Protein AF-A0A9P1CLT7-F1 (afdb_monomer_lite)

Structure (mmCIF, N/CA/C/O backbone):
data_AF-A0A9P1CLT7-F1
#
_entry.id   AF-A0A9P1CLT7-F1
#
loop_
_atom_site.group_PDB
_atom_site.id
_atom_site.type_symbol
_atom_site.label_atom_id
_atom_site.label_alt_id
_atom_site.label_comp_id
_atom_site.label_asym_id
_atom_site.label_entity_id
_atom_site.label_seq_id
_atom_site.pdbx_PDB_ins_code
_atom_site.Cartn_x
_atom_site.Cartn_y
_atom_site.Cartn_z
_atom_site.occupancy
_atom_site.B_iso_or_equiv
_atom_site.auth_seq_id
_atom_site.auth_comp_id
_atom_site.auth_asym_id
_atom_site.auth_atom_id
_atom_site.pdbx_PDB_model_num
ATOM 1 N N . MET A 1 1 ? 11.211 -0.080 11.317 1.00 46.94 1 MET A N 1
ATOM 2 C CA . MET A 1 1 ? 10.600 1.235 11.626 1.00 46.94 1 MET A CA 1
ATOM 3 C C . MET A 1 1 ? 9.261 1.280 10.917 1.00 46.94 1 MET A C 1
ATOM 5 O O . MET A 1 1 ? 9.238 0.913 9.755 1.00 46.94 1 MET A O 1
ATOM 9 N N . SER A 1 2 ? 8.160 1.617 11.591 1.00 50.34 2 SER A N 1
ATOM 10 C CA . SER A 1 2 ? 6.841 1.708 10.943 1.00 50.34 2 SER A CA 1
ATOM 11 C C . SER A 1 2 ? 6.733 2.963 10.079 1.00 50.34 2 SER A C 1
ATOM 13 O O . SER A 1 2 ? 7.351 3.972 10.415 1.00 50.34 2 SER A O 1
ATOM 15 N N . LEU A 1 3 ? 5.902 2.918 9.034 1.00 55.34 3 LEU A N 1
ATOM 16 C CA . LEU A 1 3 ? 5.507 4.121 8.301 1.00 55.34 3 LEU A CA 1
ATOM 17 C C . LEU A 1 3 ? 4.957 5.185 9.268 1.00 55.34 3 LEU A C 1
ATOM 19 O O . LEU A 1 3 ? 4.187 4.830 10.173 1.00 55.34 3 LEU A O 1
ATOM 23 N N . PRO A 1 4 ? 5.348 6.463 9.113 1.00 58.47 4 PRO A N 1
ATOM 24 C CA . PRO A 1 4 ? 4.766 7.540 9.897 1.00 58.47 4 PRO A CA 1
ATOM 25 C C . PRO A 1 4 ? 3.271 7.653 9.587 1.00 58.47 4 PRO A C 1
ATOM 27 O O . PRO A 1 4 ? 2.824 7.381 8.473 1.00 58.47 4 PRO A O 1
ATOM 30 N N . THR A 1 5 ? 2.484 8.047 10.589 1.00 65.31 5 THR A N 1
ATOM 31 C CA . THR A 1 5 ? 1.083 8.414 10.345 1.00 65.31 5 THR A CA 1
ATOM 32 C C . THR A 1 5 ? 1.074 9.656 9.452 1.00 65.31 5 THR A C 1
ATOM 34 O O . THR A 1 5 ? 1.794 10.598 9.783 1.00 65.31 5 THR A O 1
ATOM 37 N N . PRO A 1 6 ? 0.314 9.677 8.343 1.00 64.19 6 PRO A N 1
ATOM 38 C CA . PRO A 1 6 ? 0.263 10.855 7.484 1.00 64.19 6 PRO A CA 1
ATOM 39 C C . PRO A 1 6 ? -0.190 12.105 8.254 1.00 64.19 6 PRO A C 1
ATOM 41 O O . PRO A 1 6 ? -1.036 12.014 9.150 1.00 64.19 6 PRO A O 1
ATOM 44 N N . GLU A 1 7 ? 0.383 13.259 7.908 1.00 65.75 7 GLU A N 1
ATOM 45 C CA . GLU A 1 7 ? 0.031 14.549 8.510 1.00 65.75 7 GLU A CA 1
ATOM 46 C C . GLU A 1 7 ? -1.471 14.848 8.346 1.00 65.75 7 GLU A C 1
ATOM 48 O O . GLU A 1 7 ? -2.087 14.471 7.350 1.00 65.75 7 GLU A O 1
ATOM 53 N N . GLY A 1 8 ? -2.079 15.488 9.351 1.00 67.75 8 GLY A N 1
ATOM 54 C CA . GLY A 1 8 ? -3.509 15.833 9.358 1.00 67.75 8 GLY A CA 1
ATOM 55 C C . GLY A 1 8 ? -4.461 14.733 9.851 1.00 67.75 8 GLY A C 1
ATOM 56 O O . GLY A 1 8 ? -5.620 15.018 10.145 1.00 67.75 8 GLY A O 1
ATOM 57 N N . PHE A 1 9 ? -3.999 13.488 10.030 1.00 72.69 9 PHE A N 1
ATOM 58 C CA . PHE A 1 9 ? -4.836 12.434 10.631 1.00 72.69 9 PHE A CA 1
ATOM 59 C C . PHE A 1 9 ? -4.844 12.427 12.156 1.00 72.69 9 PHE A C 1
ATOM 61 O O . PHE A 1 9 ? -5.719 11.798 12.755 1.00 72.69 9 PHE A O 1
ATOM 68 N N . LY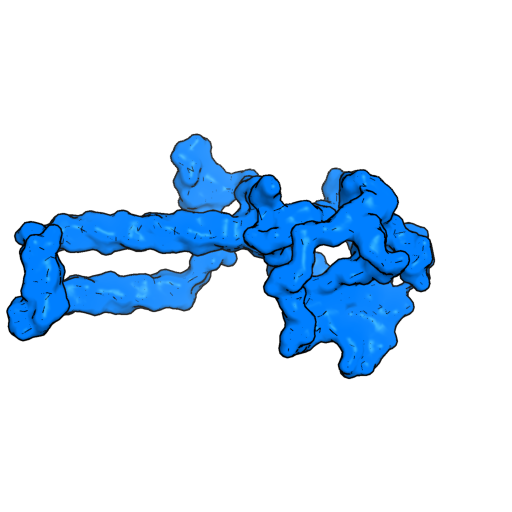S A 1 10 ? -3.900 13.131 12.783 1.00 76.88 10 LYS A N 1
ATOM 69 C CA . LYS A 1 10 ? -3.907 13.393 14.219 1.00 76.88 10 LYS A CA 1
ATOM 70 C C . LYS A 1 10 ? -3.867 14.889 14.499 1.00 76.88 10 LYS A C 1
ATOM 72 O O . LYS A 1 10 ? -3.173 15.623 13.800 1.00 76.88 10 LYS A O 1
ATOM 77 N N . THR A 1 11 ? -4.602 15.318 15.519 1.00 78.81 11 THR A N 1
ATOM 78 C CA . THR A 1 11 ? -4.503 16.663 16.095 1.00 78.81 11 THR A CA 1
ATOM 79 C C . THR A 1 11 ? -3.155 16.836 16.800 1.00 78.81 11 THR A C 1
ATOM 81 O O . THR A 1 11 ? -2.453 15.857 17.066 1.00 78.81 11 THR A O 1
ATOM 84 N N . GLU A 1 12 ? -2.800 18.068 17.168 1.00 76.56 12 GLU A N 1
ATOM 85 C CA . GLU A 1 12 ? -1.603 18.343 17.984 1.00 76.56 12 GLU A CA 1
ATOM 86 C C . GLU A 1 12 ? -1.637 17.621 19.345 1.00 76.56 12 GLU A C 1
ATOM 88 O O . GLU A 1 12 ? -0.595 17.258 19.884 1.00 76.56 12 GLU A O 1
ATOM 93 N N . ALA A 1 13 ? -2.836 17.328 19.863 1.00 76.44 13 ALA A N 1
ATOM 94 C CA . ALA A 1 13 ? -3.047 16.528 21.071 1.00 76.44 13 ALA A CA 1
ATOM 95 C C . ALA A 1 13 ? -2.894 15.006 20.842 1.00 76.44 13 ALA A C 1
ATOM 97 O O . ALA A 1 13 ? -2.993 14.221 21.783 1.00 76.44 13 ALA A O 1
ATOM 98 N N . GLY A 1 14 ? -2.650 14.568 19.601 1.00 72.88 14 GLY A N 1
ATOM 99 C CA . GLY A 1 14 ? -2.467 13.162 19.234 1.00 72.88 14 GLY A CA 1
ATOM 100 C C . GLY A 1 14 ? -3.765 12.378 19.006 1.00 72.88 14 GLY A C 1
ATOM 101 O O . GLY A 1 14 ? -3.707 11.154 18.819 1.00 72.88 14 GLY A O 1
ATOM 102 N N . GLU A 1 15 ? -4.912 13.058 18.991 1.00 78.38 15 GLU A N 1
ATOM 103 C CA . GLU A 1 15 ? -6.239 12.475 18.765 1.00 78.38 15 GLU A CA 1
ATOM 104 C C . GLU A 1 15 ? -6.521 12.312 17.272 1.00 78.38 15 GLU A C 1
ATOM 106 O O . GLU A 1 15 ? -6.116 13.146 16.470 1.00 78.38 15 GLU A O 1
ATOM 111 N N . TRP A 1 16 ? -7.234 11.257 16.876 1.00 75.69 16 TRP A N 1
ATOM 112 C CA . TRP A 1 16 ? -7.594 11.056 15.471 1.00 75.69 16 TRP A CA 1
ATOM 113 C C . TRP A 1 16 ? -8.656 12.048 15.002 1.00 75.69 16 TRP A C 1
ATOM 115 O O . TRP A 1 16 ? -9.682 12.217 15.664 1.00 75.69 16 TRP A O 1
ATOM 125 N N . THR A 1 17 ? -8.440 12.644 13.831 1.00 80.75 17 THR A N 1
ATOM 126 C CA . THR A 1 17 ? -9.394 13.575 13.213 1.00 80.75 17 THR A CA 1
ATOM 127 C C . THR A 1 17 ? -10.631 12.852 12.675 1.00 80.75 17 THR A C 1
ATOM 129 O O . THR A 1 17 ? -10.566 11.671 12.332 1.00 80.75 17 THR A O 1
ATOM 132 N N . GLU A 1 18 ? -11.768 13.548 12.568 1.00 77.00 18 GLU A N 1
ATOM 133 C CA . GLU A 1 18 ? -13.001 12.976 11.992 1.00 77.00 18 GLU A CA 1
ATOM 134 C C . GLU A 1 18 ? -12.795 12.477 10.553 1.00 77.00 18 GLU A C 1
ATOM 136 O O . GLU A 1 18 ? -13.279 11.409 10.188 1.00 77.00 18 GLU A O 1
ATOM 141 N N . GLU A 1 19 ? -11.967 13.167 9.765 1.00 75.81 19 GLU A N 1
ATOM 142 C CA . GLU A 1 19 ? -11.592 12.719 8.420 1.00 75.81 19 GLU A CA 1
ATOM 143 C C . GLU A 1 19 ? -10.861 11.365 8.444 1.00 75.81 19 GLU A C 1
ATOM 145 O O . GLU A 1 19 ? -11.181 10.457 7.669 1.00 75.81 19 GLU A O 1
ATOM 150 N N . ALA A 1 20 ? -9.898 11.186 9.361 1.00 74.06 20 ALA A N 1
ATOM 151 C CA . ALA A 1 20 ? -9.237 9.894 9.546 1.00 74.06 20 ALA A CA 1
ATOM 152 C C . ALA A 1 20 ? -10.267 8.817 9.904 1.00 74.06 20 ALA A C 1
ATOM 154 O O . ALA A 1 20 ? -10.199 7.680 9.422 1.00 74.06 20 ALA A O 1
ATOM 155 N N . LYS A 1 21 ? -11.243 9.184 10.737 1.00 73.12 21 LYS A N 1
ATOM 156 C CA . LYS A 1 21 ? -12.251 8.252 11.211 1.00 73.12 21 LYS A CA 1
ATOM 157 C C . LYS A 1 21 ? -13.148 7.746 10.086 1.00 73.12 21 LYS A C 1
ATOM 159 O O . LYS A 1 21 ? -13.290 6.530 9.922 1.00 73.12 21 LYS A O 1
ATOM 164 N N . GLU A 1 22 ? -13.673 8.646 9.264 1.00 72.94 22 GLU A N 1
ATOM 165 C CA . GLU A 1 22 ? -14.491 8.295 8.100 1.00 72.94 22 GLU A CA 1
ATOM 166 C C . GLU A 1 22 ? -13.711 7.441 7.092 1.00 72.94 22 GLU A C 1
ATOM 168 O O . GLU A 1 22 ? -14.201 6.412 6.616 1.00 72.94 22 GLU A O 1
ATOM 173 N N . ARG A 1 23 ? -12.458 7.818 6.816 1.00 70.25 23 ARG A N 1
ATOM 174 C CA . ARG A 1 23 ? -11.628 7.191 5.779 1.00 70.25 23 ARG A CA 1
ATOM 175 C C . ARG A 1 23 ? -11.200 5.757 6.096 1.00 70.25 23 ARG A C 1
ATOM 177 O O . ARG A 1 23 ? -10.984 4.956 5.178 1.00 70.25 23 ARG A O 1
ATOM 184 N N . PHE A 1 24 ? -11.015 5.426 7.372 1.00 66.88 24 PHE A N 1
ATOM 185 C CA . PHE A 1 24 ? -10.405 4.157 7.780 1.00 66.88 24 PHE A CA 1
ATOM 186 C C . PHE A 1 24 ? -11.345 3.222 8.538 1.00 66.88 24 PHE A C 1
ATOM 188 O O . PHE A 1 24 ? -11.141 2.008 8.489 1.00 66.88 24 PHE A O 1
ATOM 195 N N . PHE A 1 25 ? -12.366 3.746 9.213 1.00 68.31 25 PHE A N 1
ATOM 196 C CA . PHE A 1 25 ? -13.293 2.923 9.984 1.00 68.31 25 PHE A CA 1
ATOM 197 C C . PHE A 1 25 ? -14.535 2.573 9.165 1.00 68.31 25 PHE A C 1
ATOM 199 O O . PHE A 1 25 ? -14.925 1.408 9.141 1.00 68.31 25 PHE A O 1
ATOM 206 N N . GLY A 1 26 ? -15.084 3.522 8.403 1.00 69.44 26 GLY A N 1
ATOM 207 C CA . GLY A 1 26 ? -16.254 3.311 7.548 1.00 69.44 26 GLY A CA 1
ATOM 208 C C . GLY A 1 26 ? -17.525 2.868 8.298 1.00 69.44 26 GLY A C 1
ATOM 209 O O . GLY A 1 26 ? -17.497 2.410 9.442 1.00 69.44 26 GLY A O 1
ATOM 210 N N . ALA A 1 27 ? -18.672 2.947 7.619 1.00 72.75 27 ALA A N 1
ATOM 211 C CA . ALA A 1 27 ? -19.986 2.710 8.233 1.00 72.75 27 ALA A CA 1
ATOM 212 C C . ALA A 1 27 ? -20.166 1.293 8.821 1.00 72.75 27 ALA A C 1
ATOM 214 O O . ALA A 1 27 ? -20.775 1.123 9.875 1.00 72.75 27 ALA A O 1
ATOM 215 N N . LYS A 1 28 ? -19.590 0.262 8.183 1.00 75.25 28 LYS A N 1
ATOM 216 C CA . LYS A 1 28 ? -19.754 -1.141 8.614 1.00 75.25 28 LYS A CA 1
ATOM 217 C C . LYS A 1 28 ? -19.118 -1.434 9.977 1.00 75.25 28 LYS A C 1
ATOM 219 O O . LYS A 1 28 ? -19.689 -2.181 10.769 1.00 75.25 28 LYS A O 1
ATOM 224 N N . ASN A 1 29 ? -17.938 -0.876 10.259 1.00 75.56 29 ASN A N 1
ATOM 225 C CA . ASN A 1 29 ? -17.287 -1.096 11.555 1.00 75.56 29 ASN A CA 1
ATOM 226 C C . ASN A 1 29 ? -18.010 -0.337 12.667 1.00 75.56 29 ASN A C 1
ATOM 228 O O . ASN A 1 29 ? -18.108 -0.841 13.786 1.00 75.56 29 ASN A O 1
ATOM 232 N N . GLU A 1 30 ? -18.539 0.847 12.362 1.00 78.44 30 GLU A N 1
ATOM 233 C CA . GLU A 1 30 ? -19.338 1.625 13.301 1.00 78.44 30 GLU A CA 1
ATOM 234 C C . GLU A 1 30 ? -20.639 0.899 13.674 1.00 78.44 30 GLU A C 1
ATOM 236 O O . GLU A 1 30 ? -20.955 0.770 14.857 1.00 78.44 30 GLU A O 1
ATOM 241 N N . GLU A 1 31 ? -21.347 0.347 12.686 1.00 84.50 31 GLU A N 1
ATOM 242 C CA . GLU A 1 31 ? -22.563 -0.444 12.895 1.00 84.50 31 GLU A CA 1
ATOM 243 C C . GLU A 1 31 ? -22.291 -1.698 13.738 1.00 84.50 31 GLU A C 1
ATOM 245 O O . GLU A 1 31 ? -22.976 -1.951 14.732 1.00 84.50 31 GLU A O 1
ATOM 250 N N . ALA A 1 32 ? -21.239 -2.454 13.402 1.00 84.25 32 ALA A N 1
ATOM 251 C CA . ALA A 1 32 ? -20.839 -3.632 14.169 1.00 84.25 32 ALA A CA 1
ATOM 252 C C . ALA A 1 32 ? -20.510 -3.284 15.630 1.00 84.25 32 ALA A C 1
ATOM 254 O O . ALA A 1 32 ? -20.827 -4.048 16.545 1.00 84.25 32 ALA A O 1
ATOM 255 N N . MET A 1 33 ? -19.896 -2.121 15.859 1.00 82.62 33 MET A N 1
ATOM 256 C CA . MET A 1 33 ? -19.583 -1.649 17.202 1.00 82.62 33 MET A CA 1
ATOM 257 C C . MET A 1 33 ? -20.821 -1.211 17.973 1.00 82.62 33 MET A C 1
ATOM 259 O O . MET A 1 33 ? -20.965 -1.618 19.124 1.00 82.62 33 MET A O 1
ATOM 263 N N . LYS A 1 34 ? -21.731 -0.453 17.346 1.00 87.50 34 LYS A N 1
ATOM 264 C CA . LYS A 1 34 ? -23.028 -0.075 17.935 1.00 87.50 34 LYS A CA 1
ATOM 265 C C . LYS A 1 34 ? -23.804 -1.314 18.371 1.00 87.50 34 LYS A C 1
ATOM 267 O O . LYS A 1 34 ? -24.164 -1.430 19.537 1.00 87.50 34 LYS A O 1
ATOM 272 N N . LYS A 1 35 ? -23.907 -2.311 17.487 1.00 90.75 35 LYS A N 1
ATOM 273 C CA . LYS A 1 35 ? -24.553 -3.594 17.792 1.00 90.75 35 LYS A CA 1
ATOM 274 C C . LYS A 1 35 ? -23.909 -4.316 18.979 1.00 90.75 35 LYS A C 1
ATOM 276 O O . LYS A 1 35 ? -24.611 -4.879 19.816 1.00 90.75 35 LYS A O 1
ATOM 281 N N . TRP A 1 36 ? -22.578 -4.312 19.067 1.00 90.94 36 TRP A N 1
ATOM 282 C CA . TRP A 1 36 ? -21.873 -4.888 20.212 1.00 90.94 36 TRP A CA 1
ATOM 283 C C . TRP A 1 36 ? -22.178 -4.132 21.515 1.00 90.94 36 TRP A C 1
ATOM 285 O O . TRP A 1 36 ? -22.460 -4.779 22.523 1.00 90.94 36 TRP A O 1
ATOM 295 N N . ALA A 1 37 ? -22.166 -2.797 21.493 1.00 89.88 37 ALA A N 1
ATOM 296 C CA . ALA A 1 37 ? -22.447 -1.951 22.655 1.00 89.88 37 ALA A CA 1
ATOM 297 C C . ALA A 1 37 ? -23.875 -2.139 23.170 1.00 89.88 37 ALA A C 1
ATOM 299 O O . ALA A 1 37 ? -24.082 -2.345 24.364 1.00 89.88 37 ALA A O 1
ATOM 300 N N . ASP A 1 38 ? -24.847 -2.157 22.261 1.00 92.25 38 ASP A N 1
ATOM 301 C CA . ASP A 1 38 ? -26.251 -2.401 22.586 1.00 92.25 38 ASP A CA 1
ATOM 302 C C . ASP A 1 38 ? -26.444 -3.798 23.181 1.00 92.25 38 ASP A C 1
ATOM 304 O O . ASP A 1 38 ? -27.191 -3.966 24.143 1.00 92.25 38 ASP A O 1
ATOM 308 N N . GLY A 1 39 ? -25.684 -4.786 22.699 1.00 91.81 39 GLY A N 1
ATOM 309 C CA . GLY A 1 39 ? -25.626 -6.113 23.305 1.00 91.81 39 GLY A CA 1
ATOM 310 C C . GLY A 1 39 ? -25.070 -6.118 24.735 1.00 91.81 39 GLY A C 1
ATOM 311 O O . GLY A 1 39 ? -25.562 -6.877 25.566 1.00 91.81 39 GLY A O 1
ATOM 312 N N . GLN A 1 40 ? -24.072 -5.283 25.054 1.00 90.31 40 GLN A N 1
ATOM 313 C CA . GLN A 1 40 ? -23.566 -5.150 26.431 1.00 90.31 40 GLN A CA 1
ATOM 314 C C . GLN A 1 40 ? -24.592 -4.471 27.342 1.00 90.31 40 GLN A C 1
ATOM 316 O O . GLN A 1 40 ? -24.825 -4.938 28.453 1.00 90.31 40 GLN A O 1
ATOM 321 N N . ARG A 1 41 ? -25.249 -3.412 26.856 1.00 92.00 41 ARG A N 1
ATOM 322 C CA . ARG A 1 41 ? -26.310 -2.699 27.586 1.00 92.00 41 ARG A CA 1
ATOM 323 C C . ARG A 1 41 ? -27.499 -3.603 27.883 1.00 92.00 41 ARG A C 1
ATOM 325 O O . ARG A 1 41 ? -27.989 -3.623 29.007 1.00 92.00 41 ARG A O 1
ATOM 332 N N . ALA A 1 42 ? -27.949 -4.363 26.886 1.00 91.88 42 ALA A N 1
ATOM 333 C CA . ALA A 1 42 ? -29.039 -5.316 27.048 1.00 91.88 42 ALA A CA 1
ATOM 334 C C . ALA A 1 42 ? -28.669 -6.419 28.050 1.00 91.88 42 ALA A C 1
ATOM 336 O O . ALA A 1 42 ? -29.451 -6.700 28.952 1.00 91.88 42 ALA A O 1
ATOM 337 N N . ALA A 1 43 ? -27.456 -6.978 27.950 1.00 90.88 43 ALA A N 1
ATOM 338 C CA . ALA A 1 43 ? -26.978 -7.993 28.886 1.00 90.88 43 ALA A CA 1
ATOM 339 C C . ALA A 1 43 ? -26.883 -7.463 30.325 1.00 90.88 43 ALA A C 1
ATOM 341 O O . ALA A 1 43 ? -27.280 -8.158 31.248 1.00 90.88 43 ALA A O 1
ATOM 342 N N . TYR A 1 44 ? -26.418 -6.227 30.532 1.00 89.38 44 TYR A N 1
ATOM 343 C CA . TYR A 1 44 ? -26.339 -5.624 31.868 1.00 89.38 44 TYR A CA 1
ATOM 344 C C . TYR A 1 44 ? -27.709 -5.444 32.537 1.00 89.38 44 TYR A C 1
ATOM 346 O O . TYR A 1 44 ? -27.817 -5.530 33.759 1.00 89.38 44 TYR A O 1
ATOM 354 N N . LYS A 1 45 ? -28.758 -5.202 31.741 1.00 89.38 45 LYS A N 1
ATOM 355 C CA . LYS A 1 45 ? -30.143 -5.090 32.226 1.00 89.38 45 LYS A CA 1
ATOM 356 C C . LYS A 1 45 ? -30.789 -6.448 32.501 1.00 89.38 45 LYS A C 1
ATOM 358 O O . LYS A 1 45 ? -31.749 -6.511 33.263 1.00 89.38 45 LYS A O 1
ATOM 363 N N . ASP A 1 46 ? -30.266 -7.517 31.909 1.00 89.56 46 ASP A N 1
ATOM 364 C CA . ASP A 1 46 ? -30.729 -8.884 32.126 1.00 89.56 46 ASP A CA 1
ATOM 365 C C . ASP A 1 46 ? -29.870 -9.609 33.176 1.00 89.56 46 ASP A C 1
ATOM 367 O O . ASP A 1 46 ? -28.946 -10.366 32.864 1.00 89.56 46 ASP A O 1
ATOM 371 N N . GLU A 1 47 ? -30.225 -9.406 34.445 1.00 80.19 47 GLU A N 1
ATOM 372 C CA . GLU A 1 47 ? -29.580 -10.032 35.610 1.00 80.19 47 GLU A CA 1
ATOM 373 C C . GLU A 1 47 ? -29.799 -11.556 35.679 1.00 80.19 47 GLU A C 1
ATOM 375 O O . GLU A 1 47 ? -29.138 -12.249 36.459 1.00 80.19 47 GLU A O 1
ATOM 380 N N . SER A 1 48 ? -30.706 -12.103 34.860 1.00 79.38 48 SER A N 1
ATOM 381 C CA . SER A 1 48 ? -30.931 -13.547 34.780 1.00 79.38 48 SER A CA 1
ATOM 382 C C . SER A 1 48 ? -29.860 -14.250 33.938 1.00 79.38 48 SER A C 1
ATOM 384 O O . SER A 1 48 ? -29.540 -15.414 34.197 1.00 79.38 48 SER A O 1
ATOM 386 N N . SER A 1 49 ? -29.242 -13.525 33.000 1.00 88.56 49 SER A N 1
ATOM 387 C CA . SER A 1 49 ? -28.171 -14.027 32.142 1.00 88.56 49 SER A CA 1
ATOM 388 C C . SER A 1 49 ? -26.825 -14.105 32.877 1.00 88.56 49 SER A C 1
ATOM 390 O O . SER A 1 49 ? -26.491 -13.245 33.694 1.00 88.56 49 SER A O 1
ATOM 392 N N . GLU A 1 50 ? -26.003 -15.115 32.564 1.00 87.94 50 GLU A N 1
ATOM 393 C CA . GLU A 1 50 ? -24.634 -15.208 33.109 1.00 87.94 50 GLU A CA 1
ATOM 394 C C . GLU A 1 50 ? -23.818 -13.951 32.795 1.00 87.94 50 GLU A C 1
ATOM 396 O O . GLU A 1 50 ? -23.176 -13.378 33.673 1.00 87.94 50 GLU A O 1
ATOM 401 N N . LYS A 1 51 ? -23.931 -13.459 31.559 1.00 86.62 51 LYS A N 1
ATOM 402 C CA . LYS A 1 51 ? -23.225 -12.263 31.102 1.00 86.62 51 LYS A CA 1
ATOM 403 C C . LYS A 1 51 ? -23.663 -10.999 31.850 1.00 86.62 51 LYS A C 1
ATOM 405 O O . LYS A 1 51 ? -22.830 -10.143 32.130 1.00 86.62 51 LYS A O 1
ATOM 410 N N . GLY A 1 52 ? -24.943 -10.872 32.198 1.00 87.19 52 GLY A N 1
ATOM 411 C CA . GLY A 1 52 ? -25.443 -9.762 33.010 1.00 87.19 52 GLY A CA 1
ATOM 412 C C . GLY A 1 52 ? -24.878 -9.775 34.425 1.00 87.19 52 GLY A C 1
ATOM 413 O O . GLY A 1 52 ? -24.411 -8.742 34.908 1.00 87.19 52 GLY A O 1
ATOM 414 N N . LYS A 1 53 ? -24.816 -10.955 35.055 1.00 89.31 53 LYS A N 1
ATOM 415 C CA . LYS A 1 53 ? -24.193 -11.134 36.378 1.00 89.31 53 LYS A CA 1
ATOM 416 C C . LYS A 1 53 ? -22.707 -10.777 36.361 1.00 89.31 53 LYS A C 1
ATOM 418 O O . LYS A 1 53 ? -22.248 -10.063 37.247 1.00 89.31 53 LYS A O 1
ATOM 423 N N . GLU A 1 54 ? -21.970 -11.212 35.339 1.00 89.62 54 GLU A N 1
ATOM 424 C CA . GLU A 1 54 ? -20.558 -10.851 35.156 1.00 89.62 54 GLU A CA 1
ATOM 425 C C . GLU A 1 54 ? -20.362 -9.340 34.991 1.00 89.62 54 GLU A C 1
ATOM 427 O O . GLU A 1 54 ? -19.483 -8.751 35.623 1.00 89.62 54 GLU A O 1
ATOM 432 N N . LEU A 1 55 ? -21.185 -8.691 34.161 1.00 89.31 55 LEU A N 1
ATOM 433 C CA . LEU A 1 55 ? -21.078 -7.252 33.931 1.00 89.31 55 LEU A CA 1
ATOM 434 C C . LEU A 1 55 ? -21.433 -6.448 35.189 1.00 89.31 55 LEU A C 1
ATOM 436 O O . LEU A 1 55 ? -20.737 -5.485 35.482 1.00 89.31 55 LEU A O 1
ATOM 440 N N . LYS A 1 56 ? -22.444 -6.858 35.962 1.00 89.12 56 LYS A N 1
ATOM 441 C CA . LYS A 1 56 ? -22.821 -6.233 37.247 1.00 89.12 56 LYS A CA 1
ATOM 442 C C . LYS A 1 56 ? -21.782 -6.445 38.346 1.00 89.12 56 LYS A C 1
ATOM 444 O O . LYS A 1 56 ? -21.574 -5.566 39.173 1.00 89.12 56 LYS A O 1
ATOM 449 N N . ALA A 1 57 ? -21.102 -7.591 38.347 1.00 90.56 57 ALA A N 1
ATOM 450 C CA . ALA A 1 57 ? -19.977 -7.827 39.248 1.00 90.56 57 ALA A CA 1
ATOM 451 C C . ALA A 1 57 ? -18.767 -6.944 38.897 1.00 90.56 57 ALA A C 1
ATOM 453 O O . ALA A 1 57 ? -17.985 -6.581 39.774 1.00 90.56 57 ALA A O 1
ATOM 454 N N . LYS A 1 58 ? -18.608 -6.603 37.613 1.00 90.69 58 LYS A N 1
ATOM 455 C CA . LYS A 1 58 ? -17.479 -5.818 37.103 1.00 90.69 58 LYS A CA 1
ATOM 456 C C . LYS A 1 58 ? -17.721 -4.306 37.110 1.00 90.69 58 LYS A C 1
ATOM 458 O O . LYS A 1 58 ? -16.767 -3.549 37.276 1.00 90.69 58 LYS A O 1
ATOM 463 N N . TYR A 1 59 ? -18.961 -3.871 36.914 1.00 92.12 59 TYR A N 1
ATOM 464 C CA . TYR A 1 59 ? -19.357 -2.470 36.806 1.00 92.12 59 TYR A CA 1
ATOM 465 C C . TYR A 1 59 ? -20.474 -2.190 37.809 1.00 92.12 59 TYR A C 1
ATOM 467 O O . TYR A 1 59 ? -21.539 -2.799 37.735 1.00 92.12 59 TYR A O 1
ATOM 475 N N . ALA A 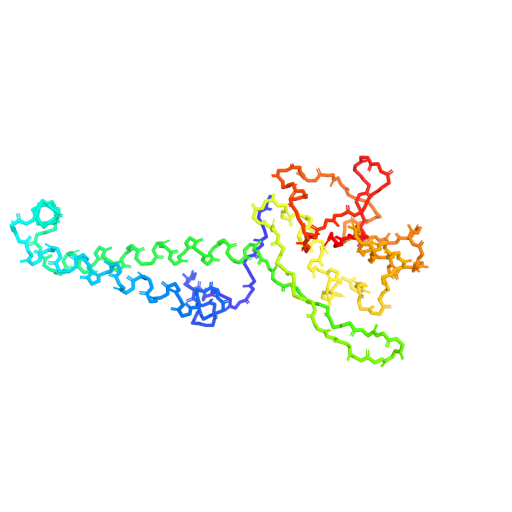1 60 ? -20.214 -1.283 38.754 1.00 88.69 60 ALA A N 1
ATOM 476 C CA . ALA A 1 60 ? -21.142 -0.987 39.844 1.00 88.69 60 ALA A CA 1
ATOM 477 C C . ALA A 1 60 ? -22.378 -0.215 39.361 1.00 88.69 60 ALA A C 1
ATOM 479 O O . ALA A 1 60 ? -23.471 -0.371 39.908 1.00 88.69 60 ALA A O 1
ATOM 480 N N . THR A 1 61 ? -22.211 0.619 38.335 1.00 91.44 61 THR A N 1
ATOM 481 C CA . THR A 1 61 ? -23.269 1.463 37.781 1.00 91.44 61 THR A CA 1
ATOM 482 C C . THR A 1 61 ? -23.374 1.320 36.261 1.00 91.44 61 THR A C 1
ATOM 484 O O . THR A 1 61 ? -22.432 0.894 35.588 1.00 91.44 61 THR A O 1
ATOM 487 N N . GLU A 1 62 ? -24.527 1.706 35.697 1.00 88.44 62 GLU A N 1
ATOM 488 C CA . GLU A 1 62 ? -24.661 1.849 34.237 1.00 88.44 62 GLU A CA 1
ATOM 489 C C . GLU A 1 62 ? -23.658 2.874 33.685 1.00 88.44 62 GLU A C 1
ATOM 491 O O . GLU A 1 62 ? -23.145 2.696 32.583 1.00 88.44 62 GLU A O 1
ATOM 496 N N . GLU A 1 63 ? -23.313 3.905 34.463 1.00 90.25 63 GLU A N 1
ATOM 497 C CA . GLU A 1 63 ? -22.308 4.902 34.080 1.00 90.25 63 GLU A CA 1
ATOM 498 C C . GLU A 1 63 ? -20.906 4.289 33.951 1.00 90.25 63 GLU A C 1
ATOM 500 O O . GLU A 1 63 ? -20.202 4.571 32.978 1.00 90.25 63 GLU A O 1
ATOM 505 N N . ASP A 1 64 ? -20.517 3.401 34.871 1.00 89.94 64 ASP A N 1
ATOM 506 C CA . ASP A 1 64 ? -19.240 2.679 34.802 1.00 89.94 64 ASP A CA 1
ATOM 507 C C . ASP A 1 64 ? -19.182 1.754 33.581 1.00 89.94 64 ASP A C 1
ATOM 509 O O . ASP A 1 64 ? -18.152 1.669 32.900 1.00 89.94 64 ASP A O 1
ATOM 513 N N . LEU A 1 65 ? -20.302 1.093 33.263 1.00 90.06 65 LEU A N 1
ATOM 514 C CA . LEU A 1 65 ? -20.420 0.284 32.054 1.00 90.06 65 LEU A CA 1
ATOM 515 C C . LEU A 1 65 ? -20.265 1.158 30.805 1.00 90.06 65 LEU A C 1
ATOM 517 O O . LEU A 1 65 ? -19.451 0.827 29.943 1.00 90.06 65 LEU A O 1
ATOM 521 N N . GLU A 1 66 ? -20.990 2.276 30.711 1.00 90.19 66 GLU A N 1
ATOM 522 C CA . GLU A 1 66 ? -20.904 3.205 29.577 1.00 90.19 66 GLU A CA 1
ATOM 523 C C . GLU A 1 66 ? -19.497 3.784 29.413 1.00 90.19 66 GLU A C 1
ATOM 525 O O . GLU A 1 66 ? -18.994 3.885 28.290 1.00 90.19 66 GLU A O 1
ATOM 530 N N . LYS A 1 67 ? -18.821 4.119 30.517 1.00 90.94 67 LYS A N 1
ATOM 531 C CA . LYS A 1 67 ? -17.423 4.555 30.491 1.00 90.94 67 LYS A CA 1
ATOM 532 C C . LYS A 1 67 ? -16.523 3.461 29.919 1.00 90.94 67 LYS A C 1
ATOM 534 O O . LYS A 1 67 ? -15.741 3.736 29.011 1.00 90.94 67 LYS A O 1
ATOM 539 N N . SER A 1 68 ? -16.690 2.216 30.364 1.00 90.31 68 SER A N 1
ATOM 540 C CA . SER A 1 68 ? -15.910 1.087 29.846 1.00 90.31 68 SER A CA 1
ATOM 541 C C . SER A 1 68 ? -16.173 0.817 28.363 1.00 90.31 68 SER A C 1
ATOM 543 O O . SER A 1 68 ? -15.243 0.529 27.609 1.00 90.31 68 SER A O 1
ATOM 545 N N . ILE A 1 69 ? -17.429 0.954 27.919 1.00 88.94 69 ILE A N 1
ATOM 546 C CA . ILE A 1 69 ? -17.809 0.837 26.514 1.00 88.94 69 ILE A CA 1
ATOM 547 C C . ILE A 1 69 ? -17.062 1.918 25.732 1.00 88.94 69 ILE A C 1
ATOM 549 O O . ILE A 1 69 ? -16.330 1.578 24.807 1.00 88.94 69 ILE A O 1
ATOM 553 N N . LYS A 1 70 ? -17.146 3.193 26.134 1.00 87.06 70 LYS A N 1
ATOM 554 C CA . LYS A 1 70 ? -16.432 4.302 25.473 1.00 87.06 70 LYS A CA 1
ATOM 555 C C . LYS A 1 70 ? -14.917 4.085 25.410 1.00 87.06 70 LYS A C 1
ATOM 557 O O . LYS A 1 70 ? -14.323 4.282 24.352 1.00 87.06 70 LYS A O 1
ATOM 562 N N . GLU A 1 71 ? -14.295 3.623 26.491 1.00 88.19 71 GLU A N 1
ATOM 563 C CA . GLU A 1 71 ? -12.862 3.298 26.517 1.00 88.19 71 GLU A CA 1
ATOM 564 C C . GLU A 1 71 ? -12.512 2.157 25.548 1.00 88.19 71 GLU A C 1
ATOM 566 O O . GLU A 1 71 ? -11.526 2.232 24.812 1.00 88.19 71 GLU A O 1
ATOM 571 N N . MET A 1 72 ? -13.338 1.108 25.491 1.00 85.81 72 MET A N 1
ATOM 572 C CA . MET A 1 72 ? -13.159 -0.001 24.549 1.00 85.81 72 MET A CA 1
ATOM 573 C C . MET A 1 72 ? -13.334 0.442 23.096 1.00 85.81 72 MET A C 1
ATOM 575 O O . MET A 1 72 ? -12.577 -0.004 22.229 1.00 85.81 72 MET A O 1
ATOM 579 N N . TYR A 1 73 ? -14.294 1.333 22.829 1.00 81.50 73 TYR A N 1
ATOM 580 C CA . TYR A 1 73 ? -14.427 1.993 21.535 1.00 81.50 73 TYR A CA 1
ATOM 581 C C . TYR A 1 73 ? -13.130 2.708 21.187 1.00 81.50 73 TYR A C 1
ATOM 583 O O . TYR A 1 73 ? -12.520 2.359 20.179 1.00 81.50 73 TYR A O 1
ATOM 591 N N . GLN A 1 74 ? -12.678 3.633 22.034 1.00 80.88 74 GLN A N 1
ATOM 592 C CA . GLN A 1 74 ? -11.474 4.422 21.788 1.00 80.88 74 GLN A CA 1
ATOM 593 C C . GLN A 1 74 ? -10.260 3.527 21.512 1.00 80.88 74 GLN A C 1
ATOM 595 O O . GLN A 1 74 ? -9.588 3.681 20.497 1.00 80.88 74 GLN A O 1
ATOM 600 N N . LYS A 1 75 ? -10.048 2.494 22.332 1.00 84.38 75 LYS A N 1
ATOM 601 C CA . LYS A 1 75 ? -8.944 1.544 22.156 1.00 84.38 75 LYS A CA 1
ATOM 602 C C . LYS A 1 75 ? -9.013 0.786 20.829 1.00 84.38 75 LYS A C 1
ATOM 604 O O . LYS A 1 75 ? -7.991 0.578 20.173 1.00 84.38 75 LYS A O 1
ATOM 609 N N . LYS A 1 76 ? -10.205 0.337 20.426 1.00 80.94 76 LYS A N 1
ATOM 610 C CA . LYS A 1 76 ? -10.392 -0.368 19.150 1.00 80.94 76 LYS A CA 1
ATOM 611 C C . LYS A 1 76 ? -10.197 0.573 17.961 1.00 80.94 76 LYS A C 1
ATOM 613 O O . LYS A 1 76 ? -9.600 0.169 16.964 1.00 80.94 76 LYS A O 1
ATOM 618 N N . TRP A 1 77 ? -10.666 1.810 18.088 1.00 78.00 77 TRP A N 1
ATOM 619 C CA . TRP A 1 77 ? -10.423 2.894 17.145 1.00 78.00 77 TRP A CA 1
ATOM 620 C C . TRP A 1 77 ? -8.931 3.155 16.967 1.00 78.00 77 TRP A C 1
ATOM 622 O O . TRP A 1 77 ? -8.436 3.055 15.848 1.00 78.00 77 TRP A O 1
ATOM 632 N N . ASP A 1 78 ? -8.193 3.355 18.054 1.00 78.88 78 ASP A N 1
ATOM 633 C CA . ASP A 1 78 ? -6.749 3.584 18.011 1.00 78.88 78 ASP A CA 1
ATOM 634 C C . ASP A 1 78 ? -5.987 2.425 17.366 1.00 78.88 78 ASP A C 1
ATOM 636 O O . ASP A 1 78 ? -5.072 2.644 16.569 1.00 78.88 78 ASP A O 1
ATOM 640 N N . ALA A 1 79 ? -6.389 1.185 17.649 1.00 80.94 79 ALA A N 1
ATOM 641 C CA . ALA A 1 79 ? -5.786 0.009 17.035 1.00 80.94 79 ALA A CA 1
ATOM 642 C C . ALA A 1 79 ? -6.056 -0.066 15.521 1.00 80.94 79 ALA A C 1
ATOM 644 O O . ALA A 1 79 ? -5.136 -0.314 14.737 1.00 80.94 79 ALA A O 1
ATOM 645 N N . LEU A 1 80 ? -7.306 0.150 15.098 1.00 75.88 80 LEU A N 1
ATOM 646 C CA . LEU A 1 80 ? -7.697 0.076 13.689 1.00 75.88 80 LEU A CA 1
ATOM 647 C C . LEU A 1 80 ? -7.107 1.227 12.876 1.00 75.88 80 LEU A C 1
ATOM 649 O O . LEU A 1 80 ? -6.513 0.978 11.828 1.00 75.88 80 LEU A O 1
ATOM 653 N N . LEU A 1 81 ? -7.203 2.459 13.375 1.00 75.56 81 LEU A N 1
ATOM 654 C CA . LEU A 1 81 ? -6.624 3.634 12.729 1.00 75.56 81 LEU A CA 1
ATOM 655 C C . LEU A 1 81 ? -5.099 3.570 12.722 1.00 75.56 81 LEU A C 1
ATOM 657 O O . LEU A 1 81 ? -4.483 3.833 11.695 1.00 75.56 81 LEU A O 1
ATOM 661 N N . GLY A 1 82 ? -4.480 3.112 13.813 1.00 76.06 82 GLY A N 1
ATOM 662 C CA . GLY A 1 82 ? -3.037 2.897 13.872 1.00 76.06 82 GLY A CA 1
ATOM 663 C C . GLY A 1 82 ? -2.548 1.858 12.862 1.00 76.06 82 GLY A C 1
ATOM 664 O O . GLY A 1 82 ? -1.467 2.016 12.295 1.00 76.06 82 GLY A O 1
ATOM 665 N N . LYS A 1 83 ? -3.334 0.807 12.593 1.00 75.88 83 LYS A N 1
ATOM 666 C CA . LYS A 1 83 ? -3.023 -0.164 11.534 1.00 75.88 83 LYS A CA 1
ATOM 667 C C . LYS A 1 83 ? -3.261 0.421 10.142 1.00 75.88 83 LYS A C 1
ATOM 669 O O . LYS A 1 83 ? -2.417 0.258 9.266 1.00 75.88 83 LYS A O 1
ATOM 674 N N . ALA A 1 84 ? -4.380 1.109 9.938 1.00 72.81 84 ALA A N 1
ATOM 675 C CA . ALA A 1 84 ? -4.748 1.668 8.644 1.00 72.81 84 ALA A CA 1
ATOM 676 C C . ALA A 1 84 ? -3.806 2.800 8.204 1.00 72.81 84 ALA A C 1
ATOM 678 O O . ALA A 1 84 ? -3.426 2.855 7.039 1.00 72.81 84 ALA A O 1
ATOM 679 N N . ALA A 1 85 ? -3.336 3.627 9.140 1.00 72.00 85 ALA A N 1
ATOM 680 C CA . ALA A 1 85 ? -2.314 4.641 8.895 1.00 72.00 85 ALA A CA 1
ATOM 681 C C . ALA A 1 85 ? -0.987 4.040 8.402 1.00 72.00 85 ALA A C 1
ATOM 683 O O . ALA A 1 85 ? -0.281 4.671 7.622 1.00 72.00 85 ALA A O 1
ATOM 684 N N . LYS A 1 86 ? -0.670 2.803 8.805 1.00 83.25 86 LYS A N 1
ATOM 685 C CA . LYS A 1 86 ? 0.504 2.055 8.322 1.00 83.25 86 LYS A CA 1
ATOM 686 C C . LYS A 1 86 ? 0.262 1.355 6.986 1.00 83.25 86 LYS A C 1
ATOM 688 O O . LYS A 1 86 ? 1.210 0.830 6.413 1.00 83.25 86 LYS A O 1
ATOM 693 N N . CYS A 1 87 ? -0.978 1.312 6.503 1.00 89.44 87 CYS A N 1
ATOM 694 C CA . CYS A 1 87 ? -1.349 0.628 5.268 1.00 89.44 87 CYS A CA 1
ATOM 695 C C . CYS A 1 87 ? -1.896 1.628 4.238 1.00 89.44 87 CYS A C 1
ATOM 697 O O . CYS A 1 87 ? -3.106 1.640 3.973 1.00 89.44 87 CYS A O 1
ATOM 699 N N . PRO A 1 88 ? -1.044 2.515 3.689 1.00 87.88 88 PRO A N 1
ATOM 700 C CA . PRO A 1 88 ? -1.496 3.553 2.777 1.00 87.88 88 PRO A CA 1
ATOM 701 C C . PRO A 1 88 ? -2.137 2.944 1.528 1.00 87.88 88 PRO A C 1
ATOM 703 O O . PRO A 1 88 ? -1.768 1.858 1.075 1.00 87.88 88 PRO A O 1
ATOM 706 N N . ARG A 1 89 ? -3.107 3.667 0.965 1.00 91.25 89 ARG A N 1
ATOM 707 C CA . ARG A 1 89 ? -3.708 3.327 -0.324 1.00 91.25 89 ARG A CA 1
ATOM 708 C C . ARG A 1 89 ? -3.123 4.217 -1.407 1.00 91.25 89 ARG A C 1
ATOM 710 O O . ARG A 1 89 ? -3.174 5.440 -1.284 1.00 91.25 89 ARG A O 1
ATOM 717 N N . CYS A 1 90 ? -2.627 3.593 -2.460 1.00 94.81 90 CYS A N 1
ATOM 718 C CA . CYS A 1 90 ? -2.195 4.244 -3.687 1.00 94.81 90 CYS A CA 1
ATOM 719 C C . CYS A 1 90 ? -3.162 3.875 -4.811 1.00 94.81 90 CYS A C 1
ATOM 721 O O . CYS A 1 90 ? -3.938 2.924 -4.686 1.00 94.81 90 CYS A O 1
ATOM 723 N N . PHE A 1 91 ? -3.135 4.625 -5.905 1.00 97.12 91 PHE A N 1
ATOM 724 C CA . PHE A 1 91 ? -3.945 4.303 -7.068 1.00 97.12 91 PHE A CA 1
ATOM 725 C C . PHE A 1 91 ? -3.188 4.577 -8.358 1.00 97.12 91 PHE A C 1
ATOM 727 O O . PHE A 1 91 ? -2.318 5.445 -8.393 1.00 97.12 91 PHE A O 1
ATOM 734 N N . PHE A 1 92 ? -3.572 3.857 -9.405 1.00 98.00 92 PHE A N 1
ATOM 735 C CA . PHE A 1 92 ? -3.199 4.138 -10.782 1.00 98.00 92 PHE A CA 1
ATOM 736 C C . PHE A 1 92 ? -4.467 4.363 -11.591 1.00 98.00 92 PHE A C 1
ATOM 738 O O . PHE A 1 92 ? -5.374 3.532 -11.554 1.00 98.00 92 PHE A O 1
ATOM 745 N N . ASP A 1 93 ? -4.524 5.478 -12.309 1.00 97.88 93 ASP A N 1
ATOM 746 C CA . ASP A 1 93 ? -5.455 5.639 -13.421 1.00 97.88 93 ASP A CA 1
ATOM 747 C C . ASP A 1 93 ? -4.778 5.050 -14.660 1.00 97.88 93 ASP A C 1
ATOM 749 O O . ASP A 1 93 ? -3.670 5.451 -15.008 1.00 97.88 93 ASP A O 1
ATOM 753 N N . ILE A 1 94 ? -5.408 4.043 -15.260 1.00 97.38 94 ILE A N 1
ATOM 754 C CA . ILE A 1 94 ? -4.851 3.259 -16.361 1.00 97.38 94 ILE A CA 1
ATOM 755 C C . ILE A 1 94 ? -5.398 3.776 -17.684 1.00 97.38 94 ILE A C 1
ATOM 757 O O . ILE A 1 94 ? -6.613 3.939 -17.840 1.00 97.38 94 ILE A O 1
ATOM 761 N N . GLU A 1 95 ? -4.495 3.973 -18.638 1.00 97.31 95 GLU A N 1
ATOM 762 C CA . GLU A 1 95 ? -4.812 4.270 -20.030 1.00 97.31 95 GLU A CA 1
ATOM 763 C C . GLU A 1 95 ? -4.355 3.117 -20.930 1.00 97.31 95 GLU A C 1
ATOM 765 O O . GLU A 1 95 ? -3.282 2.547 -20.724 1.00 97.31 95 GLU A O 1
ATOM 770 N N . LEU A 1 96 ? -5.180 2.777 -21.920 1.00 94.88 96 LEU A N 1
ATOM 771 C CA . LEU A 1 96 ? -4.870 1.839 -22.999 1.00 94.88 96 LEU A CA 1
ATOM 772 C C . LEU A 1 96 ? -5.073 2.586 -24.315 1.00 94.88 96 LEU A C 1
ATOM 774 O O . LEU A 1 96 ? -6.135 3.160 -24.525 1.00 94.88 96 LEU A O 1
ATOM 778 N N . ASP A 1 97 ? -4.041 2.648 -25.156 1.00 93.88 97 ASP A N 1
ATOM 779 C CA . ASP A 1 97 ? -4.060 3.384 -26.432 1.00 93.88 97 ASP A CA 1
ATOM 780 C C . ASP A 1 97 ? -4.550 4.847 -26.318 1.00 93.88 97 ASP A C 1
ATOM 782 O O . ASP A 1 97 ? -5.179 5.395 -27.220 1.00 93.88 97 ASP A O 1
ATOM 786 N N . GLY A 1 98 ? -4.238 5.501 -25.190 1.00 91.75 98 GLY A N 1
ATOM 787 C CA . GLY A 1 98 ? -4.645 6.880 -24.887 1.00 91.75 98 GLY A CA 1
ATOM 788 C C . GLY A 1 98 ? -6.059 7.022 -24.312 1.00 91.75 98 GLY A C 1
ATOM 789 O O . GLY A 1 98 ? -6.484 8.136 -24.002 1.00 91.75 98 GLY A O 1
ATOM 790 N N . GLU A 1 99 ? -6.787 5.919 -24.124 1.00 95.88 99 GLU A N 1
ATOM 791 C CA . GLU A 1 99 ? -8.121 5.911 -23.531 1.00 95.88 99 GLU A CA 1
ATOM 792 C C . GLU A 1 99 ? -8.099 5.489 -22.059 1.00 95.88 99 GLU A C 1
ATOM 794 O O . GLU A 1 99 ? -7.590 4.430 -21.678 1.00 95.88 99 GLU A O 1
ATOM 799 N N . LYS A 1 100 ? -8.726 6.305 -21.205 1.00 95.88 100 LYS A N 1
ATOM 800 C CA . LYS A 1 100 ? -8.882 6.015 -19.774 1.00 95.88 100 LYS A CA 1
ATOM 801 C C . LYS A 1 100 ? -9.764 4.789 -19.575 1.00 95.88 100 LYS A C 1
ATOM 803 O O . LYS A 1 100 ? -10.965 4.837 -19.818 1.00 95.88 100 LYS A O 1
ATOM 808 N N . THR A 1 101 ? -9.168 3.716 -19.071 1.00 94.94 101 THR A N 1
ATOM 809 C CA . THR A 1 101 ? -9.824 2.409 -18.938 1.00 94.94 101 THR A CA 1
ATOM 810 C C . THR A 1 101 ? -10.334 2.157 -17.519 1.00 94.94 101 THR A C 1
ATOM 812 O O . THR A 1 101 ? -11.332 1.468 -17.321 1.00 94.94 101 THR A O 1
ATOM 815 N N . GLY A 1 102 ? -9.689 2.733 -16.502 1.00 95.81 102 GLY A N 1
ATOM 816 C CA . GLY A 1 102 ? -10.163 2.605 -15.127 1.00 95.81 102 GLY A CA 1
ATOM 817 C C . GLY A 1 102 ? -9.119 2.949 -14.079 1.00 95.81 102 GLY A C 1
ATOM 818 O O . GLY A 1 102 ? -8.004 3.356 -14.395 1.00 95.81 102 GLY A O 1
ATOM 819 N N . ARG A 1 103 ? -9.498 2.767 -12.812 1.00 97.00 103 ARG A N 1
ATOM 820 C CA . ARG A 1 103 ? -8.636 3.009 -11.654 1.00 97.00 103 ARG A CA 1
ATOM 821 C C . ARG A 1 103 ? -8.354 1.716 -10.901 1.00 97.00 103 ARG A C 1
ATOM 823 O O . ARG A 1 103 ? -9.281 1.051 -10.444 1.00 97.00 103 ARG A O 1
ATOM 830 N N . VAL A 1 104 ? -7.077 1.427 -10.682 1.00 96.38 104 VAL A N 1
ATOM 831 C CA . VAL A 1 104 ? -6.611 0.371 -9.778 1.00 96.38 104 VAL A CA 1
ATOM 832 C C . VAL A 1 104 ? -6.266 1.011 -8.439 1.00 96.38 104 VAL A C 1
ATOM 834 O O . VAL A 1 104 ? -5.477 1.949 -8.398 1.00 96.38 104 VAL A O 1
ATOM 837 N N . ILE A 1 105 ? -6.845 0.525 -7.340 1.00 96.44 105 ILE A N 1
ATOM 838 C CA . ILE A 1 105 ? -6.550 1.002 -5.981 1.00 96.44 105 ILE A CA 1
ATOM 839 C C . ILE A 1 105 ? -5.841 -0.117 -5.225 1.00 96.44 105 ILE A C 1
ATOM 841 O O . ILE A 1 105 ? -6.377 -1.213 -5.094 1.00 96.44 105 ILE A O 1
ATOM 845 N N . MET A 1 106 ? -4.657 0.171 -4.694 1.00 96.00 106 MET A N 1
ATOM 846 C CA . MET A 1 106 ? -3.814 -0.798 -3.993 1.00 96.00 106 MET A CA 1
ATOM 847 C C . MET A 1 106 ? -3.629 -0.367 -2.544 1.00 96.00 106 MET A C 1
ATOM 849 O O . MET A 1 106 ? -3.274 0.779 -2.274 1.00 96.00 106 MET A O 1
ATOM 853 N N . MET A 1 107 ? -3.845 -1.286 -1.605 1.00 94.31 107 MET A N 1
ATOM 854 C CA . MET A 1 107 ? -3.466 -1.098 -0.205 1.00 94.31 107 MET A CA 1
ATOM 855 C C . MET A 1 107 ? -2.076 -1.689 0.019 1.00 94.31 107 MET A C 1
ATOM 857 O O . MET A 1 107 ? -1.867 -2.878 -0.210 1.00 94.31 107 MET A O 1
ATOM 861 N N . LEU A 1 108 ? -1.138 -0.878 0.501 1.00 94.81 108 LEU A N 1
ATOM 862 C CA . LEU A 1 108 ? 0.223 -1.321 0.786 1.00 94.81 108 LEU A CA 1
ATOM 863 C C . LEU A 1 108 ? 0.302 -1.887 2.205 1.00 94.81 108 LEU A C 1
ATOM 865 O O . LEU A 1 108 ? -0.220 -1.287 3.140 1.00 94.81 108 LEU A O 1
ATOM 869 N N . ARG A 1 109 ? 0.979 -3.022 2.394 1.00 93.81 109 ARG A N 1
ATOM 870 C CA . ARG A 1 109 ? 1.137 -3.679 3.706 1.00 93.81 109 ARG A CA 1
ATOM 871 C C . ARG A 1 109 ? 2.322 -3.126 4.496 1.00 93.81 109 ARG A C 1
ATOM 873 O O . ARG A 1 109 ? 3.211 -3.869 4.898 1.00 93.81 109 ARG A O 1
ATOM 880 N N . GLY A 1 110 ? 2.342 -1.814 4.733 1.00 92.31 110 GLY A N 1
ATOM 881 C CA . GLY A 1 110 ? 3.401 -1.164 5.518 1.00 92.31 110 GLY A CA 1
ATOM 882 C C . GLY A 1 110 ? 3.389 -1.520 7.011 1.00 92.31 110 GLY A C 1
ATOM 883 O O . GLY A 1 110 ? 4.335 -1.210 7.731 1.00 92.31 110 GLY A O 1
ATOM 884 N N . ASP A 1 111 ? 2.350 -2.214 7.484 1.00 88.69 111 ASP A N 1
ATOM 885 C CA . ASP A 1 111 ? 2.340 -2.897 8.778 1.00 88.69 111 ASP A CA 1
ATOM 886 C C . ASP A 1 111 ? 3.279 -4.117 8.825 1.00 88.69 111 ASP A C 1
ATOM 888 O O . ASP A 1 111 ? 3.695 -4.503 9.915 1.00 88.69 111 A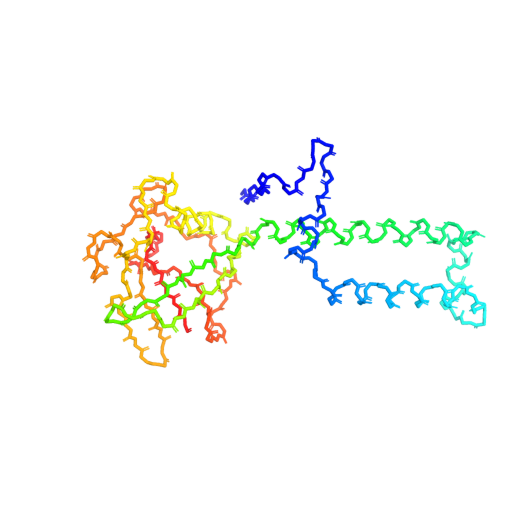SP A O 1
ATOM 892 N N . VAL A 1 112 ? 3.617 -4.696 7.668 1.00 92.00 112 VAL A N 1
ATOM 893 C CA . VAL A 1 112 ? 4.505 -5.862 7.517 1.00 92.00 112 VAL A CA 1
ATOM 894 C C . VAL A 1 112 ? 5.838 -5.463 6.886 1.00 92.00 112 VAL A C 1
ATOM 896 O O . VAL A 1 112 ? 6.891 -5.807 7.410 1.00 92.00 112 VAL A O 1
ATOM 899 N N . VAL A 1 113 ? 5.785 -4.719 5.778 1.00 94.50 113 VAL A N 1
ATOM 900 C CA . VAL A 1 113 ? 6.937 -4.326 4.950 1.00 94.50 113 VAL A CA 1
ATOM 901 C C . VAL A 1 113 ? 7.017 -2.795 4.811 1.00 94.50 113 VAL A C 1
ATOM 903 O O . VAL A 1 113 ? 6.716 -2.237 3.752 1.00 94.50 113 VAL A O 1
ATOM 906 N N . PRO A 1 114 ? 7.328 -2.063 5.898 1.00 93.88 114 PRO A N 1
ATOM 907 C CA . PRO A 1 114 ? 7.275 -0.603 5.914 1.00 93.88 114 PRO A CA 1
ATOM 908 C C . PRO A 1 114 ? 8.213 0.085 4.913 1.00 93.88 114 PRO A C 1
ATOM 910 O O . PRO A 1 114 ? 7.798 1.080 4.321 1.00 93.88 114 PRO A O 1
ATOM 913 N N . LYS A 1 115 ? 9.441 -0.405 4.691 1.00 95.88 115 LYS A N 1
ATOM 914 C CA . LYS A 1 115 ? 10.365 0.191 3.705 1.00 95.88 115 LYS A CA 1
ATOM 915 C C . LYS A 1 115 ? 9.866 -0.026 2.278 1.00 95.88 115 LYS A C 1
ATOM 917 O O . LYS A 1 115 ? 9.867 0.893 1.466 1.00 95.88 115 LYS A O 1
ATOM 922 N N . THR A 1 116 ? 9.394 -1.230 1.981 1.00 97.25 116 THR A N 1
ATOM 923 C CA . THR A 1 116 ? 8.869 -1.592 0.660 1.00 97.25 116 THR A CA 1
ATOM 924 C C . THR A 1 116 ? 7.609 -0.787 0.342 1.00 97.25 116 THR A C 1
ATOM 926 O O . THR A 1 116 ? 7.474 -0.232 -0.750 1.00 97.25 116 THR A O 1
ATOM 929 N N . ALA A 1 117 ? 6.708 -0.657 1.321 1.00 96.38 117 ALA A N 1
ATOM 930 C CA . ALA A 1 117 ? 5.505 0.156 1.199 1.00 96.38 117 ALA A CA 1
ATOM 931 C C . ALA A 1 117 ? 5.830 1.649 1.028 1.00 96.38 117 ALA A C 1
ATOM 933 O O . ALA A 1 117 ? 5.211 2.303 0.191 1.00 96.38 117 ALA A O 1
ATOM 934 N N . GLU A 1 118 ? 6.809 2.187 1.765 1.00 95.75 118 GLU A N 1
ATOM 935 C CA . GLU A 1 118 ? 7.231 3.585 1.613 1.00 95.75 118 GLU A CA 1
ATOM 936 C C . GLU A 1 118 ? 7.812 3.861 0.229 1.00 95.75 118 GLU A C 1
ATOM 938 O O . GLU A 1 118 ? 7.444 4.850 -0.403 1.00 95.75 118 GLU A O 1
ATOM 943 N N . ASN A 1 119 ? 8.671 2.964 -0.265 1.00 97.94 119 ASN A N 1
ATOM 944 C CA . ASN A 1 119 ? 9.222 3.054 -1.611 1.00 97.94 119 ASN A CA 1
ATOM 945 C C . ASN A 1 119 ? 8.106 3.152 -2.654 1.00 97.94 119 ASN A C 1
ATOM 947 O O . ASN A 1 119 ? 8.064 4.100 -3.435 1.00 97.94 119 ASN A O 1
ATOM 951 N N . PHE A 1 120 ? 7.158 2.214 -2.625 1.00 98.25 120 PHE A N 1
ATOM 952 C CA . PHE A 1 120 ? 6.065 2.200 -3.591 1.00 98.25 120 PHE A CA 1
ATOM 953 C C . PHE A 1 120 ? 5.159 3.433 -3.463 1.00 98.25 120 PHE A C 1
ATOM 955 O O . PHE A 1 120 ? 4.791 4.032 -4.474 1.00 98.25 120 PHE A O 1
ATOM 962 N N . ARG A 1 121 ? 4.827 3.852 -2.234 1.00 97.06 121 ARG A N 1
ATOM 963 C CA . ARG A 1 121 ? 4.004 5.041 -1.971 1.00 97.06 121 ARG A CA 1
ATOM 964 C C . ARG A 1 121 ? 4.653 6.306 -2.529 1.00 97.06 121 ARG A C 1
ATOM 966 O O . ARG A 1 121 ? 3.990 7.050 -3.247 1.00 97.06 121 ARG A O 1
ATOM 973 N N . ALA A 1 122 ? 5.926 6.540 -2.221 1.00 96.44 122 ALA A N 1
ATOM 974 C CA . ALA A 1 122 ? 6.656 7.716 -2.682 1.00 96.44 122 ALA A CA 1
ATOM 975 C C . ALA A 1 122 ? 6.836 7.725 -4.212 1.00 96.44 122 ALA A C 1
ATOM 977 O O . ALA A 1 122 ? 6.764 8.781 -4.839 1.00 96.44 122 ALA A O 1
ATOM 978 N N . LEU A 1 123 ? 7.000 6.553 -4.835 1.00 98.38 123 LEU A N 1
ATOM 979 C CA . LEU A 1 123 ? 7.012 6.423 -6.295 1.00 98.38 123 LEU A CA 1
ATOM 980 C C . LEU A 1 123 ? 5.633 6.690 -6.922 1.00 98.38 123 LEU A C 1
ATOM 982 O O . LEU A 1 123 ? 5.564 7.210 -8.033 1.00 98.38 123 LEU A O 1
ATOM 986 N N . CYS A 1 124 ? 4.531 6.406 -6.220 1.00 98.00 124 CYS A N 1
ATOM 987 C CA . CYS A 1 124 ? 3.194 6.804 -6.671 1.00 98.00 124 CYS A CA 1
ATOM 988 C C . CYS A 1 124 ? 2.985 8.323 -6.606 1.00 98.00 124 CYS A C 1
ATOM 990 O O . CYS A 1 124 ? 2.338 8.880 -7.488 1.00 98.00 124 CYS A O 1
ATOM 992 N N . THR A 1 125 ? 3.501 8.999 -5.572 1.00 96.44 125 THR A N 1
ATOM 993 C CA . THR A 1 125 ? 3.349 10.459 -5.425 1.00 96.44 125 THR A CA 1
ATOM 994 C C . THR A 1 125 ? 4.314 11.247 -6.304 1.00 96.44 125 THR A C 1
ATOM 996 O O . THR A 1 125 ? 4.022 12.387 -6.657 1.00 96.44 125 THR A O 1
ATOM 999 N N . GLY A 1 126 ? 5.468 10.669 -6.645 1.00 96.75 126 GLY A N 1
ATOM 1000 C CA . GLY A 1 126 ? 6.531 11.365 -7.365 1.00 96.75 126 GLY A CA 1
ATOM 1001 C C . GLY A 1 126 ? 7.277 12.394 -6.507 1.00 96.75 126 GLY A C 1
ATOM 1002 O O . GLY A 1 126 ? 8.056 13.185 -7.033 1.00 96.75 126 GLY A O 1
ATOM 1003 N N . GLU A 1 127 ? 7.076 12.394 -5.185 1.00 95.75 127 GLU A N 1
ATOM 1004 C CA . GLU A 1 127 ? 7.607 13.418 -4.269 1.00 95.75 127 GLU A CA 1
ATOM 1005 C C . GLU A 1 127 ? 9.143 13.469 -4.202 1.00 95.75 127 GLU A C 1
ATOM 1007 O O . GLU A 1 127 ? 9.716 14.436 -3.706 1.00 95.75 127 GLU A O 1
ATOM 1012 N N . LYS A 1 128 ? 9.824 12.429 -4.698 1.00 95.38 128 LYS A N 1
ATOM 1013 C CA . LYS A 1 128 ? 11.289 12.378 -4.820 1.00 95.38 128 LYS A CA 1
ATOM 1014 C C . LYS A 1 128 ? 11.801 12.913 -6.164 1.00 95.38 128 LYS A C 1
ATOM 1016 O O . LYS A 1 128 ? 12.985 12.778 -6.459 1.00 95.38 128 LYS A O 1
ATOM 1021 N N . GLY A 1 129 ? 10.928 13.506 -6.981 1.00 97.50 129 GLY A N 1
ATOM 1022 C CA . GLY A 1 129 ? 11.248 14.027 -8.314 1.00 97.50 129 GLY A CA 1
ATOM 1023 C C . GLY A 1 129 ? 11.225 12.974 -9.428 1.00 97.50 129 GLY A C 1
ATOM 1024 O O . GLY A 1 129 ? 11.576 13.277 -10.562 1.00 97.50 129 GLY A O 1
ATOM 1025 N N . PHE A 1 130 ? 10.832 11.738 -9.114 1.00 98.06 130 PHE A N 1
ATOM 1026 C CA . PHE A 1 130 ? 10.643 10.630 -10.052 1.00 98.06 130 PHE A CA 1
ATOM 1027 C C . PHE A 1 130 ? 9.581 9.671 -9.502 1.00 98.06 130 PHE A C 1
ATOM 1029 O O . PHE A 1 130 ? 9.356 9.635 -8.290 1.00 98.06 130 PHE A O 1
ATOM 1036 N N . GLY A 1 131 ? 8.926 8.896 -10.369 1.00 98.12 131 GLY A N 1
ATOM 1037 C CA . GLY A 1 131 ? 7.835 8.018 -9.955 1.00 98.12 131 GLY A CA 1
ATOM 1038 C C . GLY A 1 131 ? 7.151 7.292 -11.110 1.00 98.12 131 GLY A C 1
ATOM 1039 O O . GLY A 1 131 ? 7.637 7.295 -12.234 1.00 98.12 131 GLY A O 1
ATOM 1040 N N . TYR A 1 132 ? 6.009 6.670 -10.817 1.00 98.62 132 TYR A N 1
ATOM 1041 C CA . TYR A 1 132 ? 5.286 5.798 -11.750 1.00 98.62 132 TYR A CA 1
ATOM 1042 C C . TYR A 1 132 ? 4.417 6.522 -12.775 1.00 98.62 132 TYR A C 1
ATOM 1044 O O . TYR A 1 132 ? 3.933 5.879 -13.708 1.00 98.62 132 TYR A O 1
ATOM 1052 N N . LYS A 1 133 ? 4.173 7.825 -12.606 1.00 97.69 133 LYS A N 1
ATOM 1053 C CA . LYS A 1 133 ? 3.376 8.589 -13.569 1.00 97.69 133 LYS A CA 1
ATOM 1054 C C . LYS A 1 133 ? 4.020 8.470 -14.956 1.00 97.69 133 LYS A C 1
ATOM 1056 O O . LYS A 1 133 ? 5.226 8.647 -15.070 1.00 97.69 133 LYS A O 1
ATOM 1061 N N . GLU A 1 134 ? 3.212 8.146 -15.967 1.00 96.06 134 GLU A N 1
ATOM 1062 C CA . GLU A 1 134 ? 3.638 7.910 -17.363 1.00 96.06 134 GLU A CA 1
ATOM 1063 C C . GLU A 1 134 ? 4.547 6.678 -17.576 1.00 96.06 134 GLU A C 1
ATOM 1065 O O . GLU A 1 134 ? 5.011 6.426 -18.687 1.00 96.06 134 GLU A O 1
ATOM 1070 N N . SER A 1 135 ? 4.755 5.846 -16.548 1.00 97.56 135 SER A N 1
ATOM 1071 C CA . SER A 1 135 ? 5.361 4.520 -16.719 1.00 97.56 135 SER A CA 1
ATOM 1072 C C . SER A 1 135 ? 4.354 3.509 -17.274 1.00 97.56 135 SER A C 1
ATOM 1074 O O . SER A 1 135 ? 3.141 3.691 -17.168 1.00 97.56 135 SER A O 1
ATOM 1076 N N . THR A 1 136 ? 4.859 2.428 -17.868 1.00 97.44 136 THR A N 1
ATOM 1077 C CA . THR A 1 136 ? 4.043 1.428 -18.568 1.00 97.44 136 THR A CA 1
ATOM 1078 C C . THR A 1 136 ? 4.084 0.063 -17.883 1.00 97.44 136 THR A C 1
ATOM 1080 O O . THR A 1 136 ? 5.059 -0.316 -17.221 1.00 97.44 136 THR A O 1
ATOM 1083 N N . PHE A 1 137 ? 3.024 -0.718 -18.095 1.00 97.94 137 PHE A N 1
ATOM 1084 C CA . PHE A 1 137 ? 3.054 -2.165 -17.895 1.00 97.94 137 PHE A CA 1
ATOM 1085 C C . PHE A 1 137 ? 3.744 -2.805 -19.102 1.00 97.94 137 PHE A C 1
ATOM 1087 O O . PHE A 1 137 ? 3.113 -3.101 -20.112 1.00 97.94 137 PHE A O 1
ATOM 1094 N N . HIS A 1 138 ? 5.064 -2.959 -19.023 1.00 97.94 138 HIS A N 1
ATOM 1095 C CA . HIS A 1 138 ? 5.892 -3.406 -20.148 1.00 97.94 138 HIS A CA 1
ATOM 1096 C C . HIS A 1 138 ? 5.853 -4.925 -20.372 1.00 97.94 138 HIS A C 1
ATOM 1098 O O . HIS A 1 138 ? 6.318 -5.407 -21.404 1.00 97.94 138 HIS A O 1
ATOM 1104 N N . ARG A 1 139 ? 5.319 -5.698 -19.420 1.00 98.00 139 ARG A N 1
ATOM 1105 C CA . ARG A 1 139 ? 5.190 -7.152 -19.542 1.00 98.00 139 ARG A CA 1
ATOM 1106 C C . ARG A 1 139 ? 3.875 -7.619 -18.929 1.00 98.00 139 ARG A C 1
ATOM 1108 O O . ARG A 1 139 ? 3.689 -7.541 -17.721 1.00 98.00 139 ARG A O 1
ATOM 1115 N N . VAL A 1 140 ? 2.983 -8.142 -19.764 1.00 97.25 140 VAL A N 1
ATOM 1116 C CA . VAL A 1 140 ? 1.677 -8.675 -19.356 1.00 97.25 140 VAL A CA 1
ATOM 1117 C C . VAL A 1 140 ? 1.579 -10.118 -19.825 1.00 97.25 140 VAL A C 1
ATOM 1119 O O . VAL A 1 140 ? 1.738 -10.396 -21.013 1.00 97.25 140 VAL A O 1
ATOM 1122 N N . ILE A 1 141 ? 1.354 -11.037 -18.889 1.00 97.44 141 ILE A N 1
ATOM 1123 C CA . ILE A 1 141 ? 1.166 -12.461 -19.170 1.00 97.44 141 ILE A CA 1
ATOM 1124 C C . ILE A 1 141 ? -0.207 -12.857 -18.615 1.00 97.44 141 ILE A C 1
ATOM 1126 O O . ILE A 1 141 ? -0.367 -12.860 -17.389 1.00 97.44 141 ILE A O 1
ATOM 1130 N N . PRO A 1 142 ? -1.189 -13.169 -19.485 1.00 96.19 142 PRO A N 1
ATOM 1131 C CA . PRO A 1 142 ? -2.502 -13.646 -19.059 1.00 96.19 142 PRO A CA 1
ATOM 1132 C C . PRO A 1 142 ? -2.393 -14.833 -18.100 1.00 96.19 142 PRO A C 1
ATOM 1134 O O . PRO A 1 142 ? -1.489 -15.657 -18.237 1.00 96.19 142 PRO A O 1
ATOM 1137 N N . ASP A 1 143 ? -3.297 -14.888 -17.121 1.00 94.31 143 ASP A N 1
ATOM 1138 C CA . ASP A 1 143 ? -3.351 -15.916 -16.070 1.00 94.31 143 ASP A CA 1
ATOM 1139 C C . ASP A 1 143 ? -2.099 -16.011 -15.183 1.00 94.31 143 ASP A C 1
ATOM 1141 O O . ASP A 1 143 ? -1.924 -16.986 -14.448 1.00 94.31 143 ASP A O 1
ATOM 1145 N N . PHE A 1 144 ? -1.227 -14.999 -15.231 1.00 94.75 144 PHE A N 1
ATOM 1146 C CA . PHE A 1 144 ? -0.035 -14.955 -14.399 1.00 94.75 144 PHE A CA 1
ATOM 1147 C C . PHE A 1 144 ? 0.171 -13.612 -13.710 1.00 94.75 144 PHE A C 1
ATOM 1149 O O . PHE A 1 144 ? 0.089 -13.560 -12.487 1.00 94.75 144 PHE A O 1
ATOM 1156 N N . MET A 1 145 ? 0.502 -12.553 -14.458 1.00 96.94 145 MET A N 1
ATOM 1157 C CA . MET A 1 145 ? 0.734 -11.232 -13.868 1.00 96.94 145 MET A CA 1
ATOM 1158 C C . MET A 1 145 ? 0.849 -10.100 -14.897 1.00 96.94 145 MET A C 1
ATOM 1160 O O . MET A 1 145 ? 1.198 -10.305 -16.065 1.00 96.94 145 MET A O 1
ATOM 1164 N N . CYS A 1 146 ? 0.642 -8.878 -14.407 1.00 97.75 146 CYS A N 1
ATOM 1165 C CA . CYS A 1 146 ? 0.993 -7.626 -15.074 1.00 97.75 146 CYS A CA 1
ATOM 1166 C C . CYS A 1 146 ? 2.184 -6.978 -14.357 1.00 97.75 146 CYS A C 1
ATOM 1168 O O . CYS A 1 146 ? 2.057 -6.584 -13.197 1.00 97.75 146 CYS A O 1
ATOM 1170 N N . GLN A 1 147 ? 3.318 -6.827 -15.042 1.00 98.56 147 GLN A N 1
ATOM 1171 C CA . GLN A 1 147 ? 4.542 -6.216 -14.520 1.00 98.56 147 GLN A CA 1
ATOM 1172 C C . GLN A 1 147 ? 4.757 -4.812 -15.093 1.00 98.56 147 GLN A C 1
ATOM 1174 O O . GLN A 1 147 ? 4.610 -4.569 -16.294 1.00 98.56 147 GLN A O 1
ATOM 1179 N N . GLY A 1 148 ? 5.130 -3.888 -14.210 1.00 98.44 148 GLY A N 1
ATOM 1180 C CA . GLY A 1 148 ? 5.386 -2.486 -14.519 1.00 98.44 148 GLY A CA 1
ATOM 1181 C C . GLY A 1 148 ? 6.444 -1.884 -13.597 1.00 98.44 148 GLY A C 1
ATOM 1182 O O . GLY A 1 148 ? 7.224 -2.599 -12.967 1.00 98.44 148 GLY A O 1
ATOM 1183 N N . GLY A 1 149 ? 6.487 -0.554 -13.525 1.00 98.06 149 GLY A N 1
ATOM 1184 C CA . GLY A 1 149 ? 7.358 0.176 -12.596 1.00 98.06 149 GLY A CA 1
ATOM 1185 C C . GLY A 1 149 ? 8.790 0.426 -13.085 1.00 98.06 149 GLY A C 1
ATOM 1186 O O . GLY A 1 149 ? 9.590 1.004 -12.348 1.00 98.06 149 GLY A O 1
ATOM 1187 N N . ASP A 1 150 ? 9.120 0.051 -14.323 1.00 98.44 150 ASP A N 1
ATOM 1188 C CA . ASP A 1 150 ? 10.322 0.540 -15.007 1.00 98.44 150 ASP A CA 1
ATOM 1189 C C . ASP A 1 150 ? 10.015 1.890 -15.665 1.00 98.44 150 ASP A C 1
ATOM 1191 O O . ASP A 1 150 ? 9.600 1.959 -16.818 1.00 98.44 150 ASP A O 1
ATOM 1195 N N . PHE A 1 151 ? 10.187 2.966 -14.901 1.00 97.75 151 PHE A N 1
ATOM 1196 C CA . PHE A 1 151 ? 9.974 4.339 -15.365 1.00 97.75 151 PHE A CA 1
ATOM 1197 C C . PHE A 1 151 ? 11.222 4.972 -16.001 1.00 97.75 151 PHE A C 1
ATOM 1199 O O . PHE A 1 151 ? 11.210 6.166 -16.287 1.00 97.75 151 PHE A O 1
ATOM 1206 N N . THR A 1 152 ? 12.326 4.228 -16.158 1.00 97.44 152 THR A N 1
ATOM 1207 C CA . THR A 1 152 ? 13.547 4.767 -16.782 1.00 97.44 152 THR A CA 1
ATOM 1208 C C . THR A 1 152 ? 13.733 4.236 -18.196 1.00 97.44 152 THR A C 1
ATOM 1210 O O . THR A 1 152 ? 14.013 5.018 -19.098 1.00 97.44 152 THR A O 1
ATOM 1213 N N . ASN A 1 153 ? 13.559 2.925 -18.397 1.00 97.62 153 ASN A N 1
ATOM 1214 C CA . ASN A 1 153 ? 13.789 2.268 -19.686 1.00 97.62 153 ASN A CA 1
ATOM 1215 C C . ASN A 1 153 ? 12.508 1.683 -20.293 1.00 97.62 153 ASN A C 1
ATOM 1217 O O . ASN A 1 153 ? 12.506 1.342 -21.475 1.00 97.62 153 ASN A O 1
ATOM 1221 N N . HIS A 1 154 ? 11.428 1.574 -19.509 1.00 97.31 154 HIS A N 1
ATOM 1222 C CA . HIS A 1 154 ? 10.116 1.084 -19.947 1.00 97.31 154 HIS A CA 1
ATOM 1223 C C . HIS A 1 154 ? 10.137 -0.324 -20.568 1.00 97.31 154 HIS A C 1
ATOM 1225 O O . HIS A 1 154 ? 9.261 -0.669 -21.360 1.00 97.31 154 HIS A O 1
ATOM 1231 N N . ASN A 1 155 ? 11.134 -1.147 -20.231 1.00 97.44 155 ASN A N 1
ATOM 1232 C CA . ASN A 1 155 ? 11.354 -2.452 -20.866 1.00 97.44 155 ASN A CA 1
ATOM 1233 C C . ASN A 1 155 ? 11.795 -3.559 -19.892 1.00 97.44 155 ASN A C 1
ATOM 1235 O O . ASN A 1 155 ? 12.045 -4.686 -20.316 1.00 97.44 155 ASN A O 1
ATOM 1239 N N . GLY A 1 156 ? 11.893 -3.246 -18.601 1.00 96.31 156 GLY A N 1
ATOM 1240 C CA . GLY A 1 156 ? 12.253 -4.178 -17.539 1.00 96.31 156 GLY A CA 1
ATOM 1241 C C . GLY A 1 156 ? 13.741 -4.196 -17.189 1.00 96.31 156 GLY A C 1
ATOM 1242 O O . GLY A 1 156 ? 14.120 -4.890 -16.246 1.00 96.31 156 GLY A O 1
ATOM 1243 N N . THR A 1 157 ? 14.599 -3.436 -17.881 1.00 96.50 157 THR A N 1
ATOM 1244 C CA . THR A 1 157 ? 16.037 -3.355 -17.552 1.00 96.50 157 THR A CA 1
ATOM 1245 C C . THR A 1 157 ? 16.388 -2.189 -16.632 1.00 96.50 157 THR A C 1
ATOM 1247 O O . THR A 1 157 ? 17.528 -2.097 -16.177 1.00 96.50 157 THR A O 1
ATOM 1250 N N . GLY A 1 158 ? 15.430 -1.294 -16.376 1.00 96.50 158 GLY A N 1
ATOM 1251 C CA . GLY A 1 158 ? 15.622 -0.088 -15.582 1.00 96.50 158 GLY A CA 1
ATOM 1252 C C . GLY A 1 158 ? 14.872 -0.071 -14.249 1.00 96.50 158 GLY A C 1
ATOM 1253 O O . GLY A 1 158 ? 14.527 -1.105 -13.666 1.00 96.50 158 GLY A O 1
ATOM 1254 N N . GLY A 1 159 ? 14.612 1.147 -13.779 1.00 97.06 159 GLY A N 1
ATOM 1255 C CA . GLY A 1 159 ? 13.980 1.436 -12.498 1.00 97.06 159 GLY A CA 1
ATOM 1256 C C . GLY A 1 159 ? 14.975 1.699 -11.366 1.00 97.06 159 GLY A C 1
ATOM 1257 O O . GLY A 1 159 ? 16.133 1.291 -11.404 1.00 97.06 159 GLY A O 1
ATOM 1258 N N . LYS A 1 160 ? 14.509 2.410 -10.338 1.00 98.00 160 LYS A N 1
ATOM 1259 C CA . LYS A 1 160 ? 15.271 2.681 -9.110 1.00 98.00 160 LYS A CA 1
ATOM 1260 C C . LYS A 1 160 ? 14.334 2.938 -7.939 1.00 98.00 160 LYS A C 1
ATOM 1262 O O . LYS A 1 160 ? 13.250 3.488 -8.112 1.00 98.00 160 LYS A O 1
ATOM 1267 N N . SER A 1 161 ? 14.769 2.579 -6.741 1.00 98.31 161 SER A N 1
ATOM 1268 C CA . SER A 1 161 ? 14.031 2.867 -5.513 1.00 98.31 161 SER A CA 1
ATOM 1269 C C . SER A 1 161 ? 14.282 4.297 -5.024 1.00 98.31 161 SER A C 1
ATOM 1271 O O . SER A 1 161 ? 15.209 4.983 -5.466 1.00 98.31 161 SER A O 1
ATOM 1273 N N . ILE A 1 162 ? 13.513 4.730 -4.027 1.00 98.19 162 ILE A N 1
ATOM 1274 C CA . ILE A 1 162 ? 13.805 5.972 -3.294 1.00 98.19 162 ILE A CA 1
ATOM 1275 C C . ILE A 1 162 ? 15.081 5.884 -2.437 1.00 98.19 162 ILE A C 1
ATOM 1277 O O . ILE A 1 162 ? 15.535 6.898 -1.913 1.00 98.19 162 ILE A O 1
ATOM 1281 N N . TYR A 1 163 ? 15.646 4.683 -2.282 1.00 97.69 163 TYR A N 1
ATOM 1282 C CA . TYR A 1 163 ? 16.837 4.398 -1.480 1.00 97.69 163 TYR A CA 1
ATOM 1283 C C . TYR A 1 163 ? 18.113 4.245 -2.324 1.00 97.69 163 TYR A C 1
ATOM 1285 O O . TYR A 1 163 ? 19.183 4.009 -1.770 1.00 97.69 163 TYR A O 1
ATOM 1293 N N . GLY A 1 164 ? 18.013 4.372 -3.651 1.00 96.31 164 GLY A N 1
ATOM 1294 C CA . GLY A 1 164 ? 19.091 4.092 -4.602 1.00 96.31 164 GLY A CA 1
ATOM 1295 C C . GLY A 1 164 ? 18.651 3.101 -5.680 1.00 96.31 164 GLY A C 1
ATOM 1296 O O . GLY A 1 164 ? 17.462 2.810 -5.821 1.00 96.31 164 GLY A O 1
ATOM 1297 N N . GLU A 1 165 ? 19.597 2.566 -6.451 1.00 94.75 165 GLU A N 1
ATOM 1298 C CA . GLU A 1 165 ? 19.281 1.621 -7.535 1.00 94.75 165 GLU A CA 1
ATOM 1299 C C . GLU A 1 165 ? 18.602 0.346 -7.024 1.00 94.75 165 GLU A C 1
ATOM 1301 O O . GLU A 1 165 ? 17.641 -0.121 -7.634 1.00 94.75 165 GLU A O 1
ATOM 1306 N N . LYS A 1 166 ? 19.069 -0.189 -5.889 1.00 95.88 166 LYS A N 1
ATOM 1307 C CA . LYS A 1 166 ? 18.577 -1.436 -5.294 1.00 95.88 166 LYS A CA 1
ATOM 1308 C C . LYS A 1 166 ? 18.426 -1.323 -3.778 1.00 95.88 166 LYS A C 1
ATOM 1310 O O . LYS A 1 166 ? 19.166 -0.574 -3.142 1.00 95.88 166 LYS A O 1
ATOM 1315 N N . PHE A 1 167 ? 17.513 -2.103 -3.204 1.00 97.56 167 PHE A N 1
ATOM 1316 C CA . PHE A 1 167 ? 17.384 -2.313 -1.762 1.00 97.56 167 PHE A CA 1
ATOM 1317 C C . PHE A 1 167 ? 17.072 -3.778 -1.409 1.00 97.56 167 PHE A C 1
ATOM 1319 O O . PHE A 1 167 ? 16.640 -4.573 -2.248 1.00 97.56 167 PHE A O 1
ATOM 1326 N N . GLU A 1 168 ? 17.331 -4.122 -0.149 1.00 97.31 168 GLU A N 1
ATOM 1327 C CA . GLU A 1 168 ? 17.226 -5.475 0.409 1.00 97.31 168 GLU A CA 1
ATOM 1328 C C . GLU A 1 168 ? 15.788 -6.015 0.448 1.00 97.31 168 GLU A C 1
ATOM 1330 O O . GLU A 1 168 ? 14.821 -5.252 0.474 1.00 97.31 168 GLU A O 1
ATOM 1335 N N . ASP A 1 169 ? 15.651 -7.341 0.482 1.00 96.62 169 ASP A N 1
ATOM 1336 C CA . ASP A 1 169 ? 14.373 -8.013 0.713 1.00 96.62 169 ASP A CA 1
ATOM 1337 C C . ASP A 1 169 ? 13.939 -7.809 2.171 1.00 96.62 169 ASP A C 1
ATOM 1339 O O . ASP A 1 169 ? 14.607 -8.243 3.107 1.00 96.62 169 ASP A O 1
ATOM 1343 N N . GLU A 1 170 ? 12.811 -7.130 2.388 1.00 93.50 170 GLU A N 1
ATOM 1344 C CA . GLU A 1 170 ? 12.371 -6.771 3.743 1.00 93.50 170 GLU A CA 1
ATOM 1345 C C . GLU A 1 170 ? 11.719 -7.941 4.499 1.00 93.50 170 GLU A C 1
ATOM 1347 O O . GLU A 1 170 ? 11.779 -8.004 5.728 1.00 93.50 170 GLU A O 1
ATOM 1352 N N . GLY A 1 171 ? 11.107 -8.883 3.778 1.00 87.00 171 GLY A N 1
ATOM 1353 C CA . GLY A 1 171 ? 10.539 -10.095 4.357 1.00 87.00 171 GLY A CA 1
ATOM 1354 C C . GLY A 1 171 ? 9.600 -10.843 3.411 1.00 87.00 171 GLY A C 1
ATOM 1355 O O . GLY A 1 171 ? 9.035 -10.267 2.487 1.00 87.00 171 GLY A O 1
ATOM 1356 N N . PHE A 1 172 ? 9.396 -12.132 3.696 1.00 90.75 172 PHE A N 1
ATOM 1357 C CA . PHE A 1 172 ? 8.573 -13.056 2.898 1.00 90.75 172 PHE A CA 1
ATOM 1358 C C . PHE A 1 172 ? 7.367 -13.591 3.688 1.00 90.75 172 PHE A C 1
ATOM 1360 O O . PHE A 1 172 ? 6.936 -14.721 3.505 1.00 90.75 172 PHE A O 1
ATOM 1367 N N . GLN A 1 173 ? 6.839 -12.791 4.621 1.00 90.38 173 GLN A N 1
ATOM 1368 C CA . GLN A 1 173 ? 5.708 -13.190 5.475 1.00 90.38 173 GLN A CA 1
ATOM 1369 C C . GLN A 1 173 ? 4.368 -13.250 4.727 1.00 90.38 173 GLN A C 1
ATOM 1371 O O . GLN A 1 173 ? 3.410 -13.827 5.234 1.00 90.38 173 GLN A O 1
ATOM 1376 N N . LEU A 1 174 ? 4.272 -12.588 3.572 1.00 91.88 174 LEU A N 1
ATOM 1377 C CA . LEU A 1 174 ? 3.069 -12.543 2.748 1.00 91.88 174 LEU A CA 1
ATOM 1378 C C . LEU A 1 174 ? 3.278 -13.416 1.515 1.00 91.88 174 LEU A C 1
ATOM 1380 O O . LEU A 1 174 ? 4.272 -13.258 0.810 1.00 91.88 174 LEU A O 1
ATOM 1384 N N . GLU A 1 175 ? 2.322 -14.302 1.259 1.00 94.12 175 GLU A N 1
ATOM 1385 C CA . GLU A 1 175 ? 2.349 -15.249 0.146 1.00 94.12 175 GLU A CA 1
ATOM 1386 C C . GLU A 1 175 ? 1.447 -14.789 -1.007 1.00 94.12 175 GLU A C 1
ATOM 1388 O O . GLU A 1 175 ? 0.415 -14.139 -0.795 1.00 94.12 175 GLU A O 1
ATOM 1393 N N . HIS A 1 176 ? 1.796 -15.186 -2.233 1.00 95.50 176 HIS A N 1
ATOM 1394 C CA . HIS A 1 176 ? 1.005 -14.959 -3.448 1.00 95.50 176 HIS A CA 1
ATOM 1395 C C . HIS A 1 176 ? -0.174 -15.935 -3.530 1.00 95.50 176 HIS A C 1
ATOM 1397 O O . HIS A 1 176 ? -0.195 -16.868 -4.324 1.00 95.50 176 HIS A O 1
ATOM 1403 N N . THR A 1 177 ? -1.156 -15.729 -2.658 1.00 94.75 177 THR A N 1
ATOM 1404 C CA . THR A 1 177 ? -2.313 -16.624 -2.478 1.00 94.75 177 THR A CA 1
ATOM 1405 C C . THR A 1 177 ? -3.418 -16.471 -3.529 1.00 94.75 177 THR A C 1
ATOM 1407 O O . THR A 1 177 ? -4.342 -17.283 -3.550 1.00 94.75 177 THR A O 1
ATOM 1410 N N . GLY A 1 178 ? -3.355 -15.462 -4.403 1.00 93.94 178 GLY A N 1
ATOM 1411 C CA . GLY A 1 178 ? -4.350 -15.266 -5.456 1.00 93.94 178 GLY A CA 1
ATOM 1412 C C . GLY A 1 178 ? -4.204 -13.959 -6.247 1.00 93.94 178 GLY A C 1
ATOM 1413 O O . GLY A 1 178 ? -3.232 -13.224 -6.045 1.00 93.94 178 GLY A O 1
ATOM 1414 N N . PRO A 1 179 ? -5.179 -13.665 -7.130 1.00 95.31 179 PRO A N 1
ATOM 1415 C CA . PRO A 1 179 ? -5.172 -12.478 -7.983 1.00 95.31 179 PRO A CA 1
ATOM 1416 C C . PRO A 1 179 ? -5.242 -11.163 -7.196 1.00 95.31 179 PRO A C 1
ATOM 1418 O O . PRO A 1 179 ? -5.859 -11.080 -6.131 1.00 95.31 179 PRO A O 1
ATOM 1421 N N . GLY A 1 180 ? -4.653 -10.109 -7.754 1.00 93.44 180 GLY A N 1
ATOM 1422 C CA . GLY A 1 180 ? -4.633 -8.750 -7.215 1.00 93.44 180 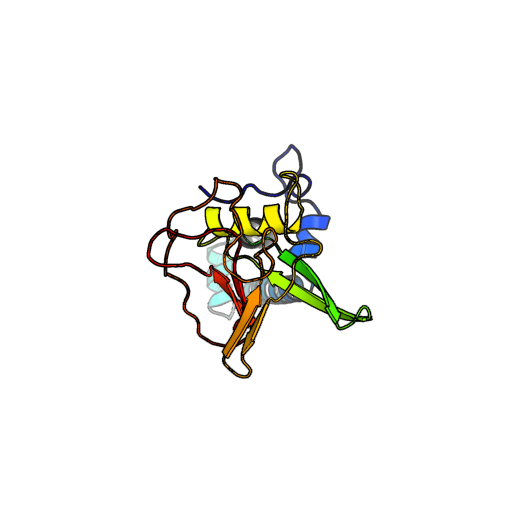GLY A CA 1
ATOM 1423 C C . GLY A 1 180 ? -3.530 -8.482 -6.188 1.00 93.44 180 GLY A C 1
ATOM 1424 O O . GLY A 1 180 ? -3.492 -7.394 -5.606 1.00 93.44 180 GLY A O 1
ATOM 1425 N N . ILE A 1 181 ? -2.632 -9.440 -5.943 1.00 96.69 181 ILE A N 1
ATOM 1426 C CA . ILE A 1 181 ? -1.511 -9.262 -5.013 1.00 96.69 181 ILE A CA 1
ATOM 1427 C C . ILE A 1 181 ? -0.410 -8.439 -5.680 1.00 96.69 181 ILE A C 1
ATOM 1429 O O . ILE A 1 181 ? 0.118 -8.814 -6.723 1.00 96.69 181 ILE A O 1
ATOM 1433 N N . LEU A 1 182 ? -0.044 -7.329 -5.034 1.00 97.69 182 LEU A N 1
ATOM 1434 C CA . LEU A 1 182 ? 1.080 -6.479 -5.415 1.00 97.69 182 LEU A CA 1
ATOM 1435 C C . LEU A 1 182 ? 2.382 -7.006 -4.807 1.00 97.69 182 LEU A C 1
ATOM 1437 O O . LEU A 1 182 ? 2.465 -7.210 -3.594 1.00 97.69 182 LEU A O 1
ATOM 1441 N N . SER A 1 183 ? 3.413 -7.167 -5.632 1.00 97.69 183 SER A N 1
ATOM 1442 C CA . SER A 1 183 ? 4.720 -7.662 -5.198 1.00 97.69 183 SER A CA 1
ATOM 1443 C C . SER A 1 183 ? 5.873 -7.008 -5.959 1.00 97.69 183 SER A C 1
ATOM 1445 O O . SER A 1 183 ? 5.681 -6.477 -7.052 1.00 97.69 183 SER A O 1
ATOM 1447 N N . MET A 1 184 ? 7.072 -7.025 -5.372 1.00 97.88 184 MET A N 1
ATOM 1448 C CA . MET A 1 184 ? 8.278 -6.473 -5.994 1.00 97.88 184 MET A CA 1
ATOM 1449 C C . MET A 1 184 ? 8.820 -7.433 -7.051 1.00 97.88 184 MET A C 1
ATOM 1451 O O . MET A 1 184 ? 8.987 -8.623 -6.788 1.00 97.88 184 MET A O 1
ATOM 1455 N N . ALA A 1 185 ? 9.152 -6.904 -8.227 1.00 97.19 185 ALA A N 1
ATOM 1456 C CA . ALA A 1 185 ? 9.987 -7.621 -9.179 1.00 97.19 185 ALA A CA 1
ATOM 1457 C C . ALA A 1 185 ? 11.463 -7.412 -8.810 1.00 97.19 185 ALA A C 1
ATOM 1459 O O . ALA A 1 185 ? 11.874 -6.306 -8.448 1.00 97.19 185 ALA A O 1
ATOM 1460 N N . ASN A 1 186 ? 12.265 -8.469 -8.915 1.00 94.38 186 ASN A N 1
ATOM 1461 C CA . ASN A 1 186 ? 13.697 -8.424 -8.640 1.00 94.38 186 ASN A CA 1
ATOM 1462 C C . ASN A 1 186 ? 14.474 -9.350 -9.596 1.00 94.38 186 ASN A C 1
ATOM 1464 O O . ASN A 1 186 ? 13.892 -10.164 -10.313 1.00 94.38 186 ASN A O 1
ATOM 1468 N N . ALA A 1 187 ? 15.797 -9.192 -9.627 1.00 93.12 187 ALA A N 1
ATOM 1469 C CA . ALA A 1 187 ? 16.736 -9.978 -10.430 1.00 93.12 187 ALA A CA 1
ATOM 1470 C C . ALA A 1 187 ? 17.669 -10.808 -9.525 1.00 93.12 187 ALA A C 1
ATOM 1472 O O . ALA A 1 187 ? 18.884 -10.852 -9.728 1.00 93.12 187 ALA A O 1
ATOM 1473 N N . GLY A 1 188 ? 17.092 -11.425 -8.490 1.00 93.06 188 GLY A N 1
ATOM 1474 C CA . GLY A 1 188 ? 17.804 -12.159 -7.443 1.00 93.06 188 GLY A CA 1
ATOM 1475 C C . GLY A 1 188 ? 17.729 -11.479 -6.069 1.00 93.06 188 GLY A C 1
ATOM 1476 O O . GLY A 1 188 ? 17.190 -10.372 -5.957 1.00 93.06 188 GLY A O 1
ATOM 1477 N N . PRO A 1 189 ? 18.264 -12.127 -5.017 1.00 95.44 189 PRO A N 1
ATOM 1478 C CA . PRO A 1 189 ? 18.155 -11.639 -3.643 1.00 95.44 189 PRO A CA 1
ATOM 1479 C C . PRO A 1 189 ? 18.650 -10.199 -3.480 1.00 95.44 189 PRO A C 1
ATOM 1481 O O . PRO A 1 189 ? 19.711 -9.848 -3.998 1.00 95.44 189 PRO A O 1
ATOM 1484 N N . ASN A 1 190 ? 17.911 -9.386 -2.721 1.00 95.50 190 ASN A N 1
ATOM 1485 C CA . ASN A 1 190 ? 18.259 -8.001 -2.378 1.00 95.50 190 ASN A CA 1
ATOM 1486 C C . ASN A 1 190 ? 18.439 -7.059 -3.583 1.00 95.50 190 ASN A C 1
ATOM 1488 O O . ASN A 1 190 ? 19.287 -6.163 -3.571 1.00 95.50 190 ASN A O 1
ATOM 1492 N N . THR A 1 191 ? 17.657 -7.260 -4.646 1.00 96.44 191 THR A N 1
ATOM 1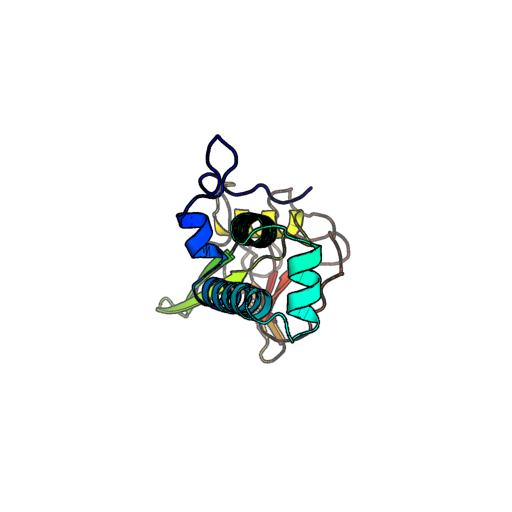493 C CA . THR A 1 191 ? 17.721 -6.425 -5.859 1.00 96.44 191 THR A CA 1
ATOM 1494 C C . THR A 1 191 ? 16.421 -5.683 -6.157 1.00 96.44 191 THR A C 1
ATOM 1496 O O . THR A 1 191 ? 16.127 -5.377 -7.312 1.00 96.44 191 THR A O 1
ATOM 1499 N N . ASN A 1 192 ? 15.646 -5.363 -5.119 1.00 98.06 192 ASN A N 1
ATOM 1500 C CA . ASN A 1 192 ? 14.406 -4.612 -5.276 1.00 98.06 192 ASN A CA 1
ATOM 1501 C C . ASN A 1 192 ? 14.701 -3.191 -5.764 1.00 98.06 192 ASN A C 1
ATOM 1503 O O . ASN A 1 192 ? 15.566 -2.518 -5.213 1.00 98.06 192 ASN A O 1
ATOM 1507 N N . GLY A 1 193 ? 13.968 -2.723 -6.773 1.00 98.00 193 GLY A N 1
ATOM 1508 C CA . GLY A 1 193 ? 14.080 -1.364 -7.310 1.00 98.00 193 GLY A CA 1
ATOM 1509 C C . GLY A 1 193 ? 12.736 -0.640 -7.256 1.00 98.00 193 GLY A C 1
ATOM 1510 O O . GLY A 1 193 ? 12.189 -0.383 -6.183 1.00 98.00 193 GLY A O 1
ATOM 1511 N N . SER A 1 194 ? 12.185 -0.328 -8.425 1.00 98.44 194 SER A N 1
ATOM 1512 C CA . SER A 1 194 ? 10.823 0.206 -8.577 1.0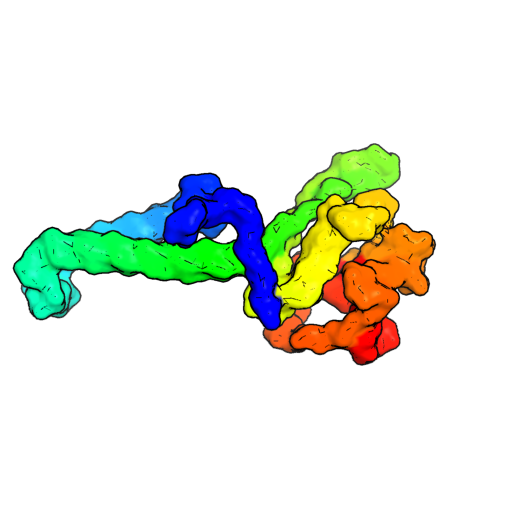0 98.44 194 SER A CA 1
ATOM 1513 C C . SER A 1 194 ? 9.872 -0.731 -9.308 1.00 98.44 194 SER A C 1
ATOM 1515 O O . SER A 1 194 ? 8.671 -0.483 -9.342 1.00 98.44 194 SER A O 1
ATOM 1517 N N . GLN A 1 195 ? 10.387 -1.790 -9.929 1.00 98.69 195 GLN A N 1
ATOM 1518 C CA . GLN A 1 195 ? 9.540 -2.700 -10.680 1.00 98.69 195 GLN A CA 1
ATOM 1519 C C . GLN A 1 195 ? 8.672 -3.539 -9.742 1.00 98.69 195 GLN A C 1
ATOM 1521 O O . GLN A 1 195 ? 9.107 -3.977 -8.675 1.00 98.69 195 GLN A O 1
ATOM 1526 N N . PHE A 1 196 ? 7.439 -3.772 -10.169 1.00 98.56 196 PHE A N 1
ATOM 1527 C CA . PHE A 1 196 ? 6.436 -4.517 -9.421 1.00 98.56 196 PHE A CA 1
ATOM 1528 C C . PHE A 1 196 ? 5.600 -5.371 -10.366 1.00 98.56 196 PHE A C 1
ATOM 1530 O O . PHE A 1 196 ? 5.580 -5.133 -11.576 1.00 98.56 196 PHE A O 1
ATOM 1537 N N . PHE A 1 197 ? 4.866 -6.325 -9.806 1.00 98.25 197 PHE A N 1
ATOM 1538 C CA . PHE A 1 197 ? 3.831 -7.054 -10.523 1.00 98.25 197 PHE A CA 1
ATOM 1539 C C . PHE A 1 197 ? 2.541 -7.171 -9.709 1.00 98.25 197 PHE A C 1
ATOM 1541 O O . PHE A 1 197 ? 2.564 -7.151 -8.476 1.00 98.25 197 PHE A O 1
ATOM 1548 N N . LEU A 1 198 ? 1.425 -7.269 -10.430 1.00 97.25 198 LEU A N 1
ATOM 1549 C CA . LEU A 1 198 ? 0.102 -7.625 -9.923 1.00 97.25 198 LEU A CA 1
ATOM 1550 C C . LEU A 1 198 ? -0.235 -9.033 -10.429 1.00 97.25 198 LEU A C 1
ATOM 1552 O O . LEU A 1 198 ? -0.257 -9.221 -11.647 1.00 97.25 198 LEU A O 1
ATOM 1556 N N . CYS A 1 199 ? -0.435 -9.992 -9.518 1.00 92.50 199 CYS A N 1
ATOM 1557 C CA . CYS A 1 199 ? -0.901 -11.354 -9.836 1.00 92.50 199 CYS A CA 1
ATOM 1558 C C . CYS A 1 199 ? -2.369 -11.401 -10.268 1.00 92.50 199 CYS A C 1
ATOM 1560 O O . CYS A 1 199 ? -3.110 -10.445 -9.944 1.00 92.50 199 CYS A O 1
#

Secondary structure (DSSP, 8-state):
-PPPPPTTSB-TTSPBPHHHHHHHHHHHHHHHHHHHHHHHHHHHH-TTSHHHHHHHHH-SSHHHHHHHHHHHHHHHHHHHHHHHHTS-EEEEEEEETTEEEEEEEEE--TTT-HHHHHHHHHHHHTTTS--STT----EEETTTEEEE--TTTSSSS---BTTBS-B------S---STT-EEE--SSTT-B-S-EEE-

Radius of gyration: 22.77 Å; chains: 1; bounding box: 50×35×66 Å

Sequence (199 aa):
MSLPTPEGFKTEAGEWTEEAKERFFGAKNEEAMKKWADGQRAAYKDESSEKGKELKAKYATEEDLEKSIKEMYQKKWDALLGKAAKCPRCFFDIELDGEKTGRVIMMLRGDVVPKTAENFRALCTGEKGFGYKESTFHRVIPDFMCQGGDFTNHNGTGGKSIYGEKFEDEGFQLEHTGPGILSMANAGPNTNGSQFFLC

pLDDT: mean 89.35, std 10.18, range [46.94, 98.69]

Organism: NCBI:txid2562237

Foldseek 3Di:
DFDDQDPPQADPVRHGDPVLCCVFCNDVNVVVLVVVLVVLVVLCVPCVDPSVVVVCVVAVDPVSSVVVSVVVVRVVSCVRSVQQSRFDKAKDQDDDPNHGDGMDIDTHRSVQQVQVSVQQVCQRVCVLVHHCVVWDQQDDDPPPKGKTFQPPPSHPPHFATPVGQWAADRDDPDDCPDFQDKDFDAPDGRGGGRMIITD

InterPro domains:
  IPR002130 Cyclophilin-type peptidyl-prolyl cis-trans isomerase domain [PF00160] (92-198)
  IPR002130 Cyclophilin-type peptidyl-prolyl cis-trans isomerase domain [PR00153] (108-123)
  IPR002130 Cyclophilin-type peptidyl-prolyl cis-trans isomerase domain [PR00153] (137-149)
  IPR002130 Cyclophilin-type peptidyl-prolyl cis-trans isomerase domain [PR00153] (180-195)
  IPR002130 Cyclophilin-type peptidyl-prolyl cis-trans isomerase domain [PR00153] (195-199)
  IPR002130 Cyclophilin-type peptidyl-prolyl cis-trans isomerase domain [PS50072] (91-199)
  IPR020892 Cyclophilin-type peptidyl-prolyl cis-trans isomerase, conserved site [PS00170] (132-149)
  IPR029000 Cyclophilin-like domain superfamily [G3DSA:2.40.100.10] (80-199)
  IPR029000 Cyclophilin-like domain superfamily [SSF50891] (85-199)